Protein AF-0000000080186267 (afdb_homodimer)

Nearest PDB structures (foldseek):
  5twj-assembly1_C  TM=9.632E-01  e=9.065E-19  Escherichia coli
  1ns5-assembly1_A  TM=9.718E-01  e=4.242E-18  Escherichia coli
  1to0-assembly2_D  TM=9.299E-01  e=2.497E-14  Bacillus subtilis
  1vh0-assembly7_F  TM=9.350E-01  e=1.329E-13  Staphylococcus aureus
  1o6d-assembly1_A  TM=9.430E-01  e=1.611E-13  Thermotoga maritima

Secondary structure (DSSP, 8-state):
-EEEEEEE--S--HHHHHHHHHHHHHS-GGGEEEEEEEPPPPTTSS--HHHHHHHHHHHHHHHSPTT-EEEEEEEEEEE--HHHHHHHHHHHHHH-S-EEEEE-BTTB--HHHHHHSSEEEES-SS---HHHHHHHHHHHHHHHHHHHHT-TTS--/-EEEEEEE-SS--HHHHHHHHHHHHHS-GGGEEEEEEEPPPPTTSS--HHHHHHHHHHHHHHHSPTT-EEEEEEEEEEE--HHHHHHHHHHHHHH-S-EEEEE-BTTB--HHHHHHSSEEEES-SS---HHHHHHHHHHHHHHHHHHHHT-TTS--

Foldseek 3Di:
DEEEEEAEDDDDPPVLVVLLVVLQVVDDPVYHYDYHYFYFDDDDPPDDLLRRQVVSQVRSVVVDDPPAAEEEEDLPFAEDDLQRVLVVVVVDVVVDHYYYYYFYAPSTHHPVSCVPHPGYYYPHNDDDHRSVVSSSVSVSVSVSVCVNVVHCPDPD/DEEEEEAEDDDDPPVLVVLLVVLQVVDDPVYHYDYHYFYFDDDDPPDDLQRRQVVSQVRSVVVDDDPAAEEEEDLPFAEDDLQRVLVVVVVDVVVDHYYYYYFYAPSTHHPVSCVVHPGYYYPHNDDDHRSVVSSSVSVSVSVSVCVNVVHCPDPD

Organism: NCBI:txid1233

Sequence (312 aa):
MKFLVCAVGHKMPGWVAAGFDEYARRMPREAHIELLEIRPERRGEGKNIAQLRAAEAIRIKGVLPPRCRTVAMDEHGKQWTTGKLADSIAEWMKKGGDTAFIIGGADGLDAHIRNSADEVVALSALTLPHGLVRVLLAEQLYRALTLIKGHPYHRVMKFLVCAVGHKMPGWVAAGFDEYARRMPREAHIELLEIRPERRGEGKNIAQLRAAEAIRIKGVLPPRCRTVAMDEHGKQWTTGKLADSIAEWMKKGGDTAFIIGGADGLDAHIRNSADEVVALSALTLPHGLVRVLLAEQLYRALTLIKGHPYHRV

Structure (mmCIF, N/CA/C/O backbone):
data_AF-0000000080186267-model_v1
#
loop_
_entity.id
_entity.type
_entity.pdbx_description
1 polymer 'Ribosomal RNA large subunit methyltransferase H'
#
loop_
_atom_site.group_PDB
_atom_site.id
_atom_site.type_symbol
_atom_site.label_atom_id
_atom_site.label_alt_id
_atom_site.label_comp_id
_atom_site.label_asym_id
_atom_site.label_entity_id
_atom_site.label_seq_id
_atom_site.pdbx_PDB_ins_code
_atom_site.Cartn_x
_atom_site.Cartn_y
_atom_site.Cartn_z
_atom_site.occupancy
_atom_site.B_iso_or_equiv
_atom_site.auth_seq_id
_atom_site.auth_comp_id
_atom_site.auth_asym_id
_atom_site.auth_atom_id
_atom_site.pdbx_PDB_model_num
ATOM 1 N N . MET A 1 1 ? 11.266 -20 -12.234 1 89.75 1 MET A N 1
ATOM 2 C CA . MET A 1 1 ? 10.07 -19.844 -11.414 1 89.75 1 MET A CA 1
ATOM 3 C C . MET A 1 1 ? 9.289 -18.594 -11.836 1 89.75 1 MET A C 1
ATOM 5 O O . MET A 1 1 ? 9.883 -17.609 -12.266 1 89.75 1 MET A O 1
ATOM 9 N N . LYS A 1 2 ? 7.871 -18.625 -11.844 1 94.69 2 LYS A N 1
ATOM 10 C CA . LYS A 1 2 ? 7.051 -17.469 -12.18 1 94.69 2 LYS A CA 1
ATOM 11 C C . LYS A 1 2 ? 6.148 -17.078 -11.008 1 94.69 2 LYS A C 1
ATOM 13 O O . LYS A 1 2 ? 5.75 -17.922 -10.211 1 94.69 2 LYS A O 1
ATOM 18 N N . PHE A 1 3 ? 5.973 -15.781 -10.977 1 98.06 3 PHE A N 1
ATOM 19 C CA . PHE A 1 3 ? 4.934 -15.25 -10.102 1 98.06 3 PHE A CA 1
ATOM 20 C C . PHE A 1 3 ? 3.666 -14.945 -10.891 1 98.06 3 PHE A C 1
ATOM 22 O O . PHE A 1 3 ? 3.68 -14.125 -11.805 1 98.06 3 PHE A O 1
ATOM 29 N N . LEU A 1 4 ? 2.652 -15.641 -10.594 1 98.38 4 LEU A N 1
ATOM 30 C CA . LEU A 1 4 ? 1.352 -15.344 -11.18 1 98.38 4 LEU A CA 1
ATOM 31 C C . LEU A 1 4 ? 0.538 -14.43 -10.266 1 98.38 4 LEU A C 1
ATOM 33 O O . LEU A 1 4 ? 0.349 -14.734 -9.086 1 98.38 4 LEU A O 1
ATOM 37 N N . VAL A 1 5 ? 0.18 -13.305 -10.781 1 98.69 5 VAL A N 1
ATOM 38 C CA . VAL A 1 5 ? -0.756 -12.438 -10.07 1 98.69 5 VAL A CA 1
ATOM 39 C C . VAL A 1 5 ? -2.162 -12.617 -10.641 1 98.69 5 VAL A C 1
ATOM 41 O O . VAL A 1 5 ? -2.488 -12.062 -11.695 1 98.69 5 VAL A O 1
ATOM 44 N N . CYS A 1 6 ? -2.934 -13.453 -9.977 1 98.56 6 CYS A N 1
ATOM 45 C CA . CYS A 1 6 ? -4.316 -13.727 -10.359 1 98.56 6 CYS A CA 1
ATOM 46 C C . CYS A 1 6 ? -5.27 -12.75 -9.688 1 98.56 6 CYS A C 1
ATOM 48 O O . CYS A 1 6 ? -5.578 -12.891 -8.5 1 98.56 6 CYS A O 1
ATOM 50 N N . ALA A 1 7 ? -5.754 -11.781 -10.422 1 98.69 7 ALA A N 1
ATOM 51 C CA . ALA A 1 7 ? -6.465 -10.656 -9.828 1 98.69 7 ALA A CA 1
ATOM 52 C C . ALA A 1 7 ? -7.836 -10.469 -10.469 1 98.69 7 ALA A C 1
ATOM 54 O O . ALA A 1 7 ? -7.941 -10.336 -11.695 1 98.69 7 ALA A O 1
ATOM 55 N N . VAL A 1 8 ? -8.852 -10.453 -9.664 1 98.12 8 VAL A N 1
ATOM 56 C CA . VAL A 1 8 ? -10.203 -10.172 -10.148 1 98.12 8 VAL A CA 1
ATOM 57 C C . VAL A 1 8 ? -10.32 -8.703 -10.539 1 98.12 8 VAL A C 1
ATOM 59 O O . VAL A 1 8 ? -10.031 -7.812 -9.734 1 98.12 8 VAL A O 1
ATOM 62 N N . GLY A 1 9 ? -10.734 -8.492 -11.75 1 96.06 9 GLY A N 1
ATOM 63 C CA . GLY A 1 9 ? -10.883 -7.145 -12.273 1 96.06 9 GLY A CA 1
ATOM 64 C C . GLY A 1 9 ? -10.102 -6.906 -13.555 1 96.06 9 GLY A C 1
ATOM 65 O O . GLY A 1 9 ? -8.984 -7.414 -13.703 1 96.06 9 GLY A O 1
ATOM 66 N N . HIS A 1 10 ? -10.703 -6.129 -14.43 1 93.75 10 HIS A N 1
ATOM 67 C CA . HIS A 1 10 ? -10.016 -5.703 -15.641 1 93.75 10 HIS A CA 1
ATOM 68 C C . HIS A 1 10 ? -10.133 -4.195 -15.844 1 93.75 10 HIS A C 1
ATOM 70 O O . HIS A 1 10 ? -10.773 -3.508 -15.047 1 93.75 10 HIS A O 1
ATOM 76 N N . LYS A 1 11 ? -9.43 -3.629 -16.781 1 91.81 11 LYS A N 1
ATOM 77 C CA . LYS A 1 11 ? -9.484 -2.209 -17.109 1 91.81 11 LYS A CA 1
ATOM 78 C C . LYS A 1 11 ? -9.219 -1.342 -15.883 1 91.81 11 LYS A C 1
ATOM 80 O O . LYS A 1 11 ? -9.992 -0.431 -15.586 1 91.81 11 LYS A O 1
ATOM 85 N N . MET A 1 12 ? -8.203 -1.576 -15.219 1 95.31 12 MET A N 1
ATOM 86 C CA . MET A 1 12 ? -7.793 -0.779 -14.07 1 95.31 12 MET A CA 1
ATOM 87 C C . MET A 1 12 ? -7.488 0.658 -14.477 1 95.31 12 MET A C 1
ATOM 89 O O . MET A 1 12 ? -7.16 0.92 -15.641 1 95.31 12 MET A O 1
ATOM 93 N N . PRO A 1 13 ? -7.664 1.595 -13.531 1 96.75 13 PRO A N 1
ATOM 94 C CA . PRO A 1 13 ? -7.195 2.947 -13.836 1 96.75 13 PRO A CA 1
ATOM 95 C C . PRO A 1 13 ? -5.77 2.969 -14.383 1 96.75 13 PRO A C 1
ATOM 97 O O . PRO A 1 13 ? -4.934 2.16 -13.969 1 96.75 13 PRO A O 1
ATOM 100 N N . GLY A 1 14 ? -5.52 3.924 -15.305 1 98.06 14 GLY A N 1
ATOM 101 C CA . GLY A 1 14 ? -4.23 3.992 -15.969 1 98.06 14 GLY A CA 1
ATOM 102 C C . GLY A 1 14 ? -3.057 3.992 -15.008 1 98.06 14 GLY A C 1
ATOM 103 O O . GLY A 1 14 ? -2.047 3.326 -15.25 1 98.06 14 GLY A O 1
ATOM 104 N N . TRP A 1 15 ? -3.188 4.742 -13.977 1 98.44 15 TRP A N 1
ATOM 105 C CA . TRP A 1 15 ? -2.076 4.867 -13.039 1 98.44 15 TRP A CA 1
ATOM 106 C C . TRP A 1 15 ? -1.797 3.539 -12.344 1 98.44 15 TRP A C 1
ATOM 108 O O . TRP A 1 15 ? -0.648 3.23 -12.023 1 98.44 15 TRP A O 1
ATOM 118 N N . VAL A 1 16 ? -2.846 2.697 -12.094 1 98.56 16 VAL A N 1
ATOM 119 C CA . VAL A 1 16 ? -2.678 1.382 -11.484 1 98.56 16 VAL A CA 1
ATOM 120 C C . VAL A 1 16 ? -1.892 0.472 -12.422 1 98.56 16 VAL A C 1
ATOM 122 O O . VAL A 1 16 ? -0.916 -0.161 -12.016 1 98.56 16 VAL A O 1
ATOM 125 N N . ALA A 1 17 ? -2.369 0.455 -13.688 1 98.38 17 ALA A N 1
ATOM 126 C CA . ALA A 1 17 ? -1.687 -0.351 -14.703 1 98.38 17 ALA A CA 1
ATOM 127 C C . ALA A 1 17 ? -0.228 0.073 -14.844 1 98.38 17 ALA A C 1
ATOM 129 O O . ALA A 1 17 ? 0.668 -0.772 -14.898 1 98.38 17 ALA A O 1
ATOM 130 N N . ALA A 1 18 ? -0.018 1.357 -14.883 1 98.56 18 ALA A N 1
ATOM 131 C CA . ALA A 1 18 ? 1.333 1.893 -15.031 1 98.56 18 ALA A CA 1
ATOM 132 C C . ALA A 1 18 ? 2.203 1.523 -13.836 1 98.56 18 ALA A C 1
ATOM 134 O O . ALA A 1 18 ? 3.367 1.15 -13.992 1 98.56 18 ALA A O 1
ATOM 135 N N . GLY A 1 19 ? 1.671 1.653 -12.625 1 98.56 19 GLY A N 1
ATOM 136 C CA . GLY A 1 19 ? 2.4 1.284 -11.422 1 98.56 19 GLY A CA 1
ATOM 137 C C . GLY A 1 19 ? 2.764 -0.188 -11.367 1 98.56 19 GLY A C 1
ATOM 138 O O . GLY A 1 19 ? 3.9 -0.542 -11.047 1 98.56 19 GLY A O 1
ATOM 139 N N . PHE A 1 20 ? 1.812 -1.024 -11.703 1 98.75 20 PHE A N 1
ATOM 140 C CA . PHE A 1 20 ? 2.061 -2.461 -11.75 1 98.75 20 PHE A CA 1
ATOM 141 C C . PHE A 1 20 ? 3.152 -2.783 -12.766 1 98.75 20 PHE A C 1
ATOM 143 O O . PHE A 1 20 ? 4.109 -3.494 -12.445 1 98.75 20 PHE A O 1
ATOM 150 N N . ASP A 1 21 ? 2.998 -2.238 -13.969 1 98.25 21 ASP A N 1
ATOM 151 C CA . ASP A 1 21 ? 3.898 -2.52 -15.078 1 98.25 21 ASP A CA 1
ATOM 152 C C . ASP A 1 21 ? 5.32 -2.064 -14.766 1 98.25 21 ASP A C 1
ATOM 154 O O . ASP A 1 21 ? 6.289 -2.691 -15.203 1 98.25 21 ASP A O 1
ATOM 158 N N . GLU A 1 22 ? 5.43 -0.968 -14.047 1 97.75 22 GLU A N 1
ATOM 159 C CA . GLU A 1 22 ? 6.746 -0.462 -13.656 1 97.75 22 GLU A CA 1
ATOM 160 C C . GLU A 1 22 ? 7.559 -1.536 -12.945 1 97.75 22 GLU A C 1
ATOM 162 O O . GLU A 1 22 ? 8.719 -1.775 -13.289 1 97.75 22 GLU A O 1
ATOM 167 N N . TYR A 1 23 ? 6.957 -2.213 -12.031 1 98.25 23 TYR A N 1
ATOM 168 C CA . TYR A 1 23 ? 7.695 -3.176 -11.219 1 98.25 23 TYR A CA 1
ATOM 169 C C . TYR A 1 23 ? 7.762 -4.531 -11.914 1 98.25 23 TYR A C 1
ATOM 171 O O . TYR A 1 23 ? 8.758 -5.25 -11.797 1 98.25 23 TYR A O 1
ATOM 179 N N . ALA A 1 24 ? 6.699 -4.879 -12.641 1 98.19 24 ALA A N 1
ATOM 180 C CA . ALA A 1 24 ? 6.727 -6.117 -13.414 1 98.19 24 ALA A CA 1
ATOM 181 C C . ALA A 1 24 ? 7.871 -6.105 -14.422 1 98.19 24 ALA A C 1
ATOM 183 O O . ALA A 1 24 ? 8.555 -7.117 -14.602 1 98.19 24 ALA A O 1
ATOM 184 N N . ARG A 1 25 ? 8.094 -4.961 -15.023 1 97.5 25 ARG A N 1
ATOM 185 C CA . ARG A 1 25 ? 9.133 -4.84 -16.047 1 97.5 25 ARG A CA 1
ATOM 186 C C . ARG A 1 25 ? 10.523 -4.895 -15.414 1 97.5 25 ARG A C 1
ATOM 188 O O . ARG A 1 25 ? 11.492 -5.27 -16.078 1 97.5 25 ARG A O 1
ATOM 195 N N . ARG A 1 26 ? 10.672 -4.539 -14.164 1 96.94 26 ARG A N 1
ATOM 196 C CA . ARG A 1 26 ? 11.961 -4.496 -13.484 1 96.94 26 ARG A CA 1
ATOM 197 C C . ARG A 1 26 ? 12.383 -5.883 -13.023 1 96.94 26 ARG A C 1
ATOM 199 O O . ARG A 1 26 ? 13.547 -6.102 -12.664 1 96.94 26 ARG A O 1
ATOM 206 N N . MET A 1 27 ? 11.414 -6.805 -13 1 97.56 27 MET A N 1
ATOM 207 C CA . MET A 1 27 ? 11.688 -8.156 -12.516 1 97.56 27 MET A CA 1
ATOM 208 C C . MET A 1 27 ? 12.711 -8.852 -13.414 1 97.56 27 MET A C 1
ATOM 210 O O . MET A 1 27 ? 12.672 -8.711 -14.633 1 97.56 27 MET A O 1
ATOM 214 N N . PRO A 1 28 ? 13.586 -9.586 -12.789 1 94.19 28 PRO A N 1
ATOM 215 C CA . PRO A 1 28 ? 14.484 -10.375 -13.633 1 94.19 28 PRO A CA 1
ATOM 216 C C . PRO A 1 28 ? 13.758 -11.508 -14.367 1 94.19 28 PRO A C 1
ATOM 218 O O . PRO A 1 28 ? 12.672 -11.914 -13.953 1 94.19 28 PRO A O 1
ATOM 221 N N . ARG A 1 29 ? 14.367 -12.016 -15.367 1 90.75 29 ARG A N 1
ATOM 222 C CA . ARG A 1 29 ? 13.766 -13.039 -16.219 1 90.75 29 ARG A CA 1
ATOM 223 C C . ARG A 1 29 ? 13.453 -14.297 -15.43 1 90.75 29 ARG A C 1
ATOM 225 O O . ARG A 1 29 ? 12.461 -14.984 -15.703 1 90.75 29 ARG A O 1
ATOM 232 N N . GLU A 1 30 ? 14.305 -14.602 -14.453 1 90.44 30 GLU A N 1
ATOM 233 C CA . GLU A 1 30 ? 14.172 -15.859 -13.719 1 90.44 30 GLU A CA 1
ATOM 234 C C . GLU A 1 30 ? 13.039 -15.797 -12.703 1 90.44 30 GLU A C 1
ATOM 236 O O . GLU A 1 30 ? 12.656 -16.812 -12.117 1 90.44 30 GLU A O 1
ATOM 241 N N . ALA A 1 31 ? 12.508 -14.617 -12.492 1 93.94 31 ALA A N 1
ATOM 242 C CA . ALA A 1 31 ? 11.383 -14.445 -11.57 1 93.94 31 ALA A CA 1
ATOM 243 C C . ALA A 1 31 ? 10.359 -13.469 -12.141 1 93.94 31 ALA A C 1
ATOM 245 O O . ALA A 1 31 ? 9.977 -12.5 -11.484 1 93.94 31 ALA A O 1
ATOM 246 N N . HIS A 1 32 ? 9.836 -13.773 -13.242 1 96.12 32 HIS A N 1
ATOM 247 C CA . HIS A 1 32 ? 8.938 -12.875 -13.953 1 96.12 32 HIS A CA 1
ATOM 248 C C . HIS A 1 32 ? 7.551 -12.859 -13.32 1 96.12 32 HIS A C 1
ATOM 250 O O . HIS A 1 32 ? 7.117 -13.859 -12.75 1 96.12 32 HIS A O 1
ATOM 256 N N . ILE A 1 33 ? 6.867 -11.68 -13.43 1 98.38 33 ILE A N 1
ATOM 257 C CA . ILE A 1 33 ? 5.484 -11.539 -12.977 1 98.38 33 ILE A CA 1
ATOM 258 C C . ILE A 1 33 ? 4.539 -11.633 -14.172 1 98.38 33 ILE A C 1
ATOM 260 O O . ILE A 1 33 ? 4.711 -10.914 -15.164 1 98.38 33 ILE A O 1
ATOM 264 N N . GLU A 1 34 ? 3.641 -12.484 -14.109 1 97.5 34 GLU A N 1
ATOM 265 C CA . GLU A 1 34 ? 2.566 -12.578 -15.094 1 97.5 34 GLU A CA 1
ATOM 266 C C . GLU A 1 34 ? 1.219 -12.219 -14.477 1 97.5 34 GLU A C 1
ATOM 268 O O . GLU A 1 34 ? 0.818 -12.797 -13.469 1 97.5 34 GLU A O 1
ATOM 273 N N . LEU A 1 35 ? 0.554 -11.273 -15.109 1 98.25 35 LEU A N 1
ATOM 274 C CA . LEU A 1 35 ? -0.763 -10.867 -14.633 1 98.25 35 LEU A CA 1
ATOM 275 C C . LEU A 1 35 ? -1.862 -11.68 -15.305 1 98.25 35 LEU A C 1
ATOM 277 O O . LEU A 1 35 ? -1.942 -11.727 -16.531 1 98.25 35 LEU A O 1
ATOM 281 N N . LEU A 1 36 ? -2.639 -12.336 -14.508 1 97.94 36 LEU A N 1
ATOM 282 C CA . LEU A 1 36 ? -3.836 -13.039 -14.961 1 97.94 36 LEU A CA 1
ATOM 283 C C . LEU A 1 36 ? -5.098 -12.344 -14.453 1 97.94 36 LEU A C 1
ATOM 285 O O . LEU A 1 36 ? -5.512 -12.555 -13.312 1 97.94 36 LEU A O 1
ATOM 289 N N . GLU A 1 37 ? -5.703 -11.586 -15.305 1 98 37 GLU A N 1
ATOM 290 C CA . GLU A 1 37 ? -6.902 -10.852 -14.914 1 98 37 GLU A CA 1
ATOM 291 C C . GLU A 1 37 ? -8.141 -11.742 -14.984 1 98 37 GLU A C 1
ATOM 293 O O . GLU A 1 37 ? -8.328 -12.477 -15.953 1 98 37 GLU A O 1
ATOM 298 N N . ILE A 1 38 ? -8.922 -11.688 -13.984 1 98 38 ILE A N 1
ATOM 299 C CA . ILE A 1 38 ? -10.164 -12.453 -13.875 1 98 38 ILE A CA 1
ATOM 300 C C . ILE A 1 38 ? -11.359 -11.523 -14.07 1 98 38 ILE A C 1
ATOM 302 O O . ILE A 1 38 ? -11.453 -10.477 -13.414 1 98 38 ILE A O 1
ATOM 306 N N . ARG A 1 39 ? -12.242 -11.898 -14.953 1 96.19 39 ARG A N 1
ATOM 307 C CA . ARG A 1 39 ? -13.461 -11.117 -15.148 1 96.19 39 ARG A CA 1
ATOM 308 C C . ARG A 1 39 ? -14.297 -11.078 -13.875 1 96.19 39 ARG A C 1
ATOM 310 O O . ARG A 1 39 ? -14.664 -12.125 -13.336 1 96.19 39 ARG A O 1
ATOM 317 N N . PRO A 1 40 ? -14.547 -9.883 -13.453 1 95.38 40 PRO A N 1
ATOM 318 C CA . PRO A 1 40 ? -15.414 -9.82 -12.273 1 95.38 40 PRO A CA 1
ATOM 319 C C . PRO A 1 40 ? -16.844 -10.266 -12.578 1 95.38 40 PRO A C 1
ATOM 321 O O . PRO A 1 40 ? -17.312 -10.141 -13.711 1 95.38 40 PRO A O 1
ATOM 324 N N . GLU A 1 41 ? -17.422 -10.742 -11.539 1 92.69 41 GLU A N 1
ATOM 325 C CA . GLU A 1 41 ? -18.844 -11.062 -11.68 1 92.69 41 GLU A CA 1
ATOM 326 C C . GLU A 1 41 ? -19.703 -9.805 -11.633 1 92.69 41 GLU A C 1
ATOM 328 O O . GLU A 1 41 ? -19.469 -8.914 -10.812 1 92.69 41 GLU A O 1
ATOM 333 N N . ARG A 1 42 ? -20.812 -9.625 -12.539 1 87.81 42 ARG A N 1
ATOM 334 C CA . ARG A 1 42 ? -21.672 -8.445 -12.617 1 87.81 42 ARG A CA 1
ATOM 335 C C . ARG A 1 42 ? -22.578 -8.344 -11.391 1 87.81 42 ARG A C 1
ATOM 337 O O . ARG A 1 42 ? -23.203 -9.328 -11 1 87.81 42 ARG A O 1
ATOM 344 N N . ARG A 1 43 ? -22.438 -7.023 -10.961 1 80.44 43 ARG A N 1
ATOM 345 C CA . ARG A 1 43 ? -23.344 -6.742 -9.859 1 80.44 43 ARG A CA 1
ATOM 346 C C . ARG A 1 43 ? -24.781 -6.578 -10.352 1 80.44 43 ARG A C 1
ATOM 348 O O . ARG A 1 43 ? -25 -6.051 -11.445 1 80.44 43 ARG A O 1
ATOM 355 N N . GLY A 1 44 ? -25.875 -7.012 -9.75 1 74.44 44 GLY A N 1
ATOM 356 C CA . GLY A 1 44 ? -27.25 -6.699 -10.094 1 74.44 44 GLY A CA 1
ATOM 357 C C . GLY A 1 44 ? -28.062 -7.922 -10.469 1 74.44 44 GLY A C 1
ATOM 358 O O . GLY A 1 44 ? -29.297 -7.906 -10.383 1 74.44 44 GLY A O 1
ATOM 359 N N . GLU A 1 45 ? -27.516 -8.852 -10.805 1 63.59 45 GLU A N 1
ATOM 360 C CA . GLU A 1 45 ? -28.328 -9.969 -11.266 1 63.59 45 GLU A CA 1
ATOM 361 C C . GLU A 1 45 ? -28.969 -10.711 -10.094 1 63.59 45 GLU A C 1
ATOM 363 O O . GLU A 1 45 ? -29.172 -11.93 -10.156 1 63.59 45 GLU A O 1
ATOM 368 N N . GLY A 1 46 ? -29.312 -9.859 -9.031 1 76.94 46 G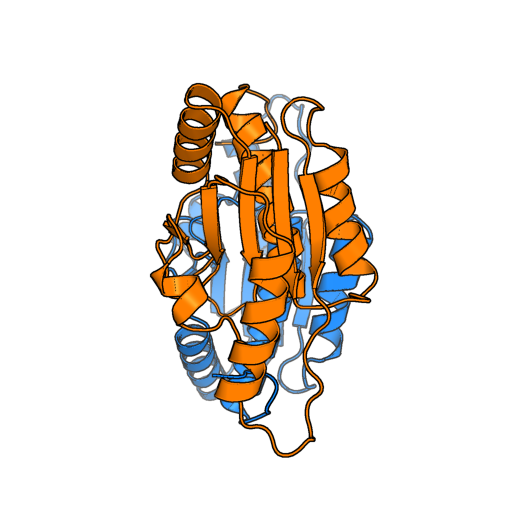LY A N 1
ATOM 369 C CA . GLY A 1 46 ? -29.953 -10.516 -7.91 1 76.94 46 GLY A CA 1
ATOM 370 C C . GLY A 1 46 ? -29 -11.344 -7.074 1 76.94 46 GLY A C 1
ATOM 371 O O . GLY A 1 46 ? -29.406 -12.008 -6.121 1 76.94 46 GLY A O 1
ATOM 372 N N . LYS A 1 47 ? -27.859 -11.414 -7.328 1 85.88 47 LYS A N 1
ATOM 373 C CA . LYS A 1 47 ? -26.891 -12.219 -6.586 1 85.88 47 LYS A CA 1
ATOM 374 C C . LYS A 1 47 ? -26.391 -11.477 -5.344 1 85.88 47 LYS A C 1
ATOM 376 O O . LYS A 1 47 ? -26.203 -10.258 -5.375 1 85.88 47 LYS A O 1
ATOM 381 N N . ASN A 1 48 ? -26.297 -12.195 -4.336 1 91.88 48 ASN A N 1
ATOM 382 C CA . ASN A 1 48 ? -25.672 -11.633 -3.141 1 91.88 48 ASN A CA 1
ATOM 383 C C . ASN A 1 48 ? -24.156 -11.734 -3.193 1 91.88 48 ASN A C 1
ATOM 385 O O . ASN A 1 48 ? -23.594 -12.32 -4.121 1 91.88 48 ASN A O 1
ATOM 389 N N . ILE A 1 49 ? -23.438 -11.172 -2.262 1 92.25 49 ILE A N 1
ATOM 390 C CA . ILE A 1 49 ? -21.984 -11.047 -2.236 1 92.25 49 ILE A CA 1
ATOM 391 C C . ILE A 1 49 ? -21.359 -12.43 -2.24 1 92.25 49 ILE A C 1
ATOM 393 O O . ILE A 1 49 ? -20.344 -12.656 -2.902 1 92.25 49 ILE A O 1
ATOM 397 N N . ALA A 1 50 ? -21.969 -13.336 -1.534 1 94.25 50 ALA A N 1
ATOM 398 C CA . ALA A 1 50 ? -21.453 -14.695 -1.464 1 94.25 50 ALA A CA 1
ATOM 399 C C . ALA A 1 50 ? -21.484 -15.367 -2.834 1 94.25 50 ALA A C 1
ATOM 401 O O . ALA A 1 50 ? -20.547 -16.062 -3.211 1 94.25 50 ALA A O 1
ATOM 402 N N . GLN A 1 51 ? -22.547 -15.164 -3.531 1 94.31 51 GLN A N 1
ATOM 403 C CA . GLN A 1 51 ? -22.703 -15.734 -4.863 1 94.31 51 GLN A CA 1
ATOM 404 C C . GLN A 1 51 ? -21.703 -15.117 -5.844 1 94.31 51 GLN A C 1
ATOM 406 O O . GLN A 1 51 ? -21.156 -15.812 -6.695 1 94.31 51 GLN A O 1
ATOM 411 N N . LEU A 1 52 ? -21.516 -13.836 -5.699 1 94.25 52 LEU A N 1
ATOM 412 C CA . LEU A 1 52 ? -20.562 -13.133 -6.539 1 94.25 52 LEU A CA 1
ATOM 413 C C . LEU A 1 52 ? -19.141 -13.68 -6.332 1 94.25 52 LEU A C 1
ATOM 415 O O . LEU A 1 52 ? -18.469 -14.023 -7.301 1 94.25 52 LEU A O 1
ATOM 419 N N . ARG A 1 53 ? -18.781 -13.828 -5.078 1 95.94 53 ARG A N 1
ATOM 420 C CA . ARG A 1 53 ? -17.453 -14.344 -4.734 1 95.94 53 ARG A CA 1
ATOM 421 C C . ARG A 1 53 ? -17.281 -15.781 -5.219 1 95.94 53 ARG A C 1
ATOM 423 O O . ARG A 1 53 ? -16.203 -16.156 -5.68 1 95.94 53 ARG A O 1
ATOM 430 N N . ALA A 1 54 ? -18.359 -16.547 -5.109 1 96.62 54 ALA A N 1
ATOM 431 C CA . ALA A 1 54 ? -18.297 -17.953 -5.527 1 96.62 54 ALA A CA 1
ATOM 432 C C . ALA A 1 54 ? -18.078 -18.062 -7.031 1 96.62 54 ALA A C 1
ATOM 434 O O . ALA A 1 54 ? -17.297 -18.906 -7.484 1 96.62 54 ALA A O 1
ATOM 435 N N . ALA A 1 55 ? -18.781 -17.266 -7.773 1 96.56 55 ALA A N 1
ATOM 436 C CA . ALA A 1 55 ? -18.609 -17.266 -9.227 1 96.56 55 ALA A CA 1
ATOM 437 C C . ALA A 1 55 ? -17.188 -16.875 -9.609 1 96.56 55 ALA A C 1
ATOM 439 O O . ALA A 1 55 ? -16.594 -17.484 -10.5 1 96.56 55 ALA A O 1
ATOM 440 N N . GLU A 1 56 ? -16.656 -15.859 -8.961 1 97.56 56 GLU A N 1
ATOM 441 C CA . GLU A 1 56 ? -15.289 -15.414 -9.211 1 97.56 56 GLU A CA 1
ATOM 442 C C . GLU A 1 56 ? -14.273 -16.484 -8.812 1 97.56 56 GLU A C 1
ATOM 444 O O . GLU A 1 56 ? -13.258 -16.672 -9.484 1 97.56 56 GLU A O 1
ATOM 449 N N . ALA A 1 57 ? -14.609 -17.219 -7.742 1 97.94 57 ALA A N 1
ATOM 450 C CA . ALA A 1 57 ? -13.742 -18.281 -7.266 1 97.94 57 ALA A CA 1
ATOM 451 C C . ALA A 1 57 ? -13.578 -19.375 -8.328 1 97.94 57 ALA A C 1
ATOM 453 O O . ALA A 1 57 ? -12.477 -19.891 -8.523 1 97.94 57 ALA A O 1
ATOM 454 N N . ILE A 1 58 ? -14.648 -19.688 -8.977 1 97.62 58 ILE A N 1
ATOM 455 C CA . ILE A 1 58 ? -14.625 -20.688 -10.031 1 97.62 58 ILE A CA 1
ATOM 456 C C . ILE A 1 58 ? -13.672 -20.25 -11.148 1 97.62 58 ILE A C 1
ATOM 458 O O . ILE A 1 58 ? -12.844 -21.031 -11.609 1 97.62 58 ILE A O 1
ATOM 462 N N . ARG A 1 59 ? -13.758 -19.031 -11.531 1 97.81 59 ARG A N 1
ATOM 463 C CA . ARG A 1 59 ? -12.898 -18.484 -12.586 1 97.81 59 ARG A CA 1
ATOM 464 C C . ARG A 1 59 ? -11.438 -18.469 -12.141 1 97.81 59 ARG A C 1
ATOM 466 O O . ARG A 1 59 ? -10.539 -18.75 -12.938 1 97.81 59 ARG A O 1
ATOM 473 N N . ILE A 1 60 ? -11.195 -18.078 -10.875 1 98.19 60 ILE A N 1
ATOM 474 C CA . ILE A 1 60 ? -9.852 -18.047 -10.328 1 98.19 60 ILE A CA 1
ATOM 475 C C . ILE A 1 60 ? -9.227 -19.438 -10.406 1 98.19 60 ILE A C 1
ATOM 477 O O . ILE A 1 60 ? -8.125 -19.609 -10.922 1 98.19 60 ILE A O 1
ATOM 481 N N . LYS A 1 61 ? -9.969 -20.422 -9.914 1 97.06 61 LYS A N 1
ATOM 482 C CA . LYS A 1 61 ? -9.469 -21.797 -9.906 1 97.06 61 LYS A CA 1
ATOM 483 C C . LYS A 1 61 ? -9.188 -22.281 -11.328 1 97.06 61 LYS A C 1
ATOM 485 O O . LYS A 1 61 ? -8.234 -23.031 -11.547 1 97.06 61 LYS A O 1
ATOM 490 N N . GLY A 1 62 ? -10 -21.812 -12.227 1 96.81 62 GLY A N 1
ATOM 491 C CA . GLY A 1 62 ? -9.898 -22.266 -13.609 1 96.81 62 GLY A CA 1
ATOM 492 C C . GLY A 1 62 ? -8.625 -21.797 -14.297 1 96.81 62 GLY A C 1
ATOM 493 O O . GLY A 1 62 ? -8.18 -22.391 -15.273 1 96.81 62 GLY A O 1
ATOM 494 N N . VAL A 1 63 ? -7.984 -20.734 -13.852 1 96.81 63 VAL A N 1
ATOM 495 C CA . VAL A 1 63 ? -6.828 -20.172 -14.547 1 96.81 63 VAL A CA 1
ATOM 496 C C . VAL A 1 63 ? -5.547 -20.578 -13.828 1 96.81 63 VAL A C 1
ATOM 498 O O . VAL A 1 63 ? -4.445 -20.391 -14.352 1 96.81 63 VAL A O 1
ATOM 501 N N . LEU A 1 64 ? -5.629 -21.078 -12.609 1 96.19 64 LEU A N 1
ATOM 502 C CA . LEU A 1 64 ? -4.449 -21.469 -11.844 1 96.19 64 LEU A CA 1
ATOM 503 C C . LEU A 1 64 ? -3.838 -22.75 -12.383 1 96.19 64 LEU A C 1
ATOM 505 O O . LEU A 1 64 ? -4.551 -23.719 -12.641 1 96.19 64 LEU A O 1
ATOM 509 N N . PRO A 1 65 ? -2.525 -22.781 -12.672 1 94 65 PRO A N 1
ATOM 510 C CA . PRO A 1 65 ? -1.877 -24.031 -13.062 1 94 65 PRO A CA 1
ATOM 511 C C . PRO A 1 65 ? -1.987 -25.109 -11.984 1 94 65 PRO A C 1
ATOM 513 O O . PRO A 1 65 ? -2.104 -24.797 -10.797 1 94 65 PRO A O 1
ATOM 516 N N . PRO A 1 66 ? -1.817 -26.406 -12.586 1 89.12 66 PRO A N 1
ATOM 517 C CA . PRO A 1 66 ? -1.792 -27.484 -11.602 1 89.12 66 PRO A CA 1
ATOM 518 C C . PRO A 1 66 ? -0.551 -27.453 -10.711 1 89.12 66 PRO A C 1
ATOM 520 O O . PRO A 1 66 ? 0.529 -27.062 -11.172 1 89.12 66 PRO A O 1
ATOM 523 N N . ARG A 1 67 ? -0.552 -27.797 -9.453 1 87.56 67 ARG A N 1
ATOM 524 C CA . ARG A 1 67 ? 0.541 -27.922 -8.5 1 87.56 67 ARG A CA 1
ATOM 525 C C . ARG A 1 67 ? 1.244 -26.578 -8.289 1 87.56 67 ARG A C 1
ATOM 527 O O . ARG A 1 67 ? 2.459 -26.547 -8.078 1 87.56 67 ARG A O 1
ATOM 534 N N . CYS A 1 68 ? 0.589 -25.516 -8.391 1 94.88 68 CYS A N 1
ATOM 535 C CA . CYS A 1 68 ? 1.117 -24.188 -8.133 1 94.88 68 CYS A CA 1
ATOM 536 C C . CYS A 1 68 ? 0.91 -23.797 -6.676 1 94.88 68 CYS A C 1
ATOM 538 O O . CYS A 1 68 ? -0.14 -24.062 -6.094 1 94.88 68 CYS A O 1
ATOM 540 N N . ARG A 1 69 ? 1.968 -23.203 -6.051 1 97.75 69 ARG A N 1
ATOM 541 C CA . ARG A 1 69 ? 1.809 -22.625 -4.723 1 97.75 69 ARG A CA 1
ATOM 542 C C . ARG A 1 69 ? 0.832 -21.453 -4.754 1 97.75 69 ARG A C 1
ATOM 544 O O . ARG A 1 69 ? 0.885 -20.609 -5.656 1 97.75 69 ARG A O 1
ATOM 551 N N . THR A 1 70 ? -0.081 -21.391 -3.789 1 98.44 70 THR A N 1
ATOM 552 C CA . THR A 1 70 ? -1.087 -20.344 -3.791 1 98.44 70 THR A CA 1
ATOM 553 C C . THR A 1 70 ? -0.979 -19.484 -2.531 1 98.44 70 THR A C 1
ATOM 555 O O . THR A 1 70 ? -0.879 -20.016 -1.423 1 98.44 70 THR A O 1
ATOM 558 N N . VAL A 1 71 ? -0.92 -18.188 -2.736 1 98.69 71 VAL A N 1
ATOM 559 C CA . VAL A 1 71 ? -0.933 -17.203 -1.664 1 98.69 71 VAL A CA 1
ATOM 560 C C . VAL A 1 71 ? -2.148 -16.297 -1.815 1 98.69 71 VAL A C 1
ATOM 562 O O . VAL A 1 71 ? -2.195 -15.461 -2.721 1 98.69 71 VAL A O 1
ATOM 565 N N . ALA A 1 72 ? -3.156 -16.438 -0.955 1 98.81 72 ALA A N 1
ATOM 566 C CA . ALA A 1 72 ? -4.344 -15.586 -0.985 1 98.81 72 ALA A CA 1
ATOM 567 C C . ALA A 1 72 ? -4.082 -14.266 -0.272 1 98.81 72 ALA A C 1
ATOM 569 O O . ALA A 1 72 ? -3.578 -14.242 0.853 1 98.81 72 ALA A O 1
ATOM 570 N N . MET A 1 73 ? -4.418 -13.211 -0.949 1 98.31 73 MET A N 1
ATOM 571 C CA . MET A 1 73 ? -4.297 -11.891 -0.335 1 98.31 73 MET A CA 1
ATOM 572 C C . MET A 1 73 ? -5.559 -11.539 0.449 1 98.31 73 MET A C 1
ATOM 574 O O . MET A 1 73 ? -6.652 -11.484 -0.118 1 98.31 73 MET A O 1
ATOM 578 N N . ASP A 1 74 ? -5.379 -11.273 1.671 1 97.31 74 ASP A N 1
ATOM 579 C CA . ASP A 1 74 ? -6.488 -10.961 2.566 1 97.31 74 ASP A CA 1
ATOM 580 C C . ASP A 1 74 ? -6.016 -10.125 3.754 1 97.31 74 ASP A C 1
ATOM 582 O O . ASP A 1 74 ? -5.008 -10.438 4.383 1 97.31 74 ASP A O 1
ATOM 586 N N . GLU A 1 75 ? -6.719 -9.031 4.09 1 94.69 75 GLU A N 1
ATOM 587 C CA . GLU A 1 75 ? -6.285 -8.109 5.137 1 94.69 75 GLU A CA 1
ATOM 588 C C . GLU A 1 75 ? -6.262 -8.797 6.5 1 94.69 75 GLU A C 1
ATOM 590 O O . GLU A 1 75 ? -5.656 -8.289 7.445 1 94.69 75 GLU A O 1
ATOM 595 N N . HIS A 1 76 ? -6.855 -9.992 6.617 1 94.75 76 HIS A N 1
ATOM 596 C CA . HIS A 1 76 ? -6.875 -10.719 7.879 1 94.75 76 HIS A CA 1
ATOM 597 C C . HIS A 1 76 ? -5.801 -11.805 7.906 1 94.75 76 HIS A C 1
ATOM 599 O O . HIS A 1 76 ? -5.688 -12.547 8.883 1 94.75 76 HIS A O 1
ATOM 605 N N . GLY A 1 77 ? -5.047 -11.898 6.855 1 97.25 77 GLY A N 1
ATOM 606 C CA . GLY A 1 77 ? -3.971 -12.867 6.793 1 97.25 77 GLY A CA 1
ATOM 607 C C . GLY A 1 77 ? -2.752 -12.461 7.598 1 97.25 77 GLY A C 1
ATOM 608 O O . GLY A 1 77 ? -2.805 -11.508 8.375 1 97.25 77 GLY A O 1
ATOM 609 N N . LYS A 1 78 ? -1.696 -13.219 7.453 1 97.31 78 LYS A N 1
ATOM 610 C CA . LYS A 1 78 ? -0.422 -12.93 8.102 1 97.31 78 LYS A CA 1
ATOM 611 C C . LYS A 1 78 ? 0.186 -11.633 7.566 1 97.31 78 LYS A C 1
ATOM 613 O O . LYS A 1 78 ? 0.25 -11.43 6.352 1 97.31 78 LYS A O 1
ATOM 618 N N . GLN A 1 79 ? 0.559 -10.797 8.453 1 96.31 79 GLN A N 1
ATOM 619 C CA . GLN A 1 79 ? 1.238 -9.57 8.062 1 96.31 79 GLN A CA 1
ATOM 620 C C . GLN A 1 79 ? 2.734 -9.805 7.875 1 96.31 79 GLN A C 1
ATOM 622 O O . GLN A 1 79 ? 3.471 -9.961 8.852 1 96.31 79 GLN A O 1
ATOM 627 N N . TRP A 1 80 ? 3.209 -9.758 6.688 1 94.38 80 TRP A N 1
ATOM 628 C CA . TRP A 1 80 ? 4.621 -10.016 6.406 1 94.38 80 TRP A CA 1
ATOM 629 C C . TRP A 1 80 ? 5.402 -8.703 6.332 1 94.38 80 TRP A C 1
ATOM 631 O O . TRP A 1 80 ? 4.898 -7.703 5.82 1 94.38 80 TRP A O 1
ATOM 641 N N . THR A 1 81 ? 6.578 -8.789 6.852 1 97.38 81 THR A N 1
ATOM 642 C CA . THR A 1 81 ? 7.574 -7.777 6.504 1 97.38 81 THR A CA 1
ATOM 643 C C . THR A 1 81 ? 8.195 -8.078 5.141 1 97.38 81 THR A C 1
ATOM 645 O O . THR A 1 81 ? 8.062 -9.195 4.629 1 97.38 81 THR A O 1
ATOM 648 N N . THR A 1 82 ? 8.828 -7.125 4.609 1 98 82 THR A N 1
ATOM 649 C CA . THR A 1 82 ? 9.555 -7.375 3.369 1 98 82 THR A CA 1
ATOM 650 C C . THR A 1 82 ? 10.609 -8.461 3.566 1 98 82 THR A C 1
ATOM 652 O O . THR A 1 82 ? 10.82 -9.297 2.686 1 98 82 THR A O 1
ATOM 655 N N . GLY A 1 83 ? 11.258 -8.438 4.727 1 97.5 83 GLY A N 1
ATOM 656 C CA . GLY A 1 83 ? 12.211 -9.492 5.035 1 97.5 83 GLY A 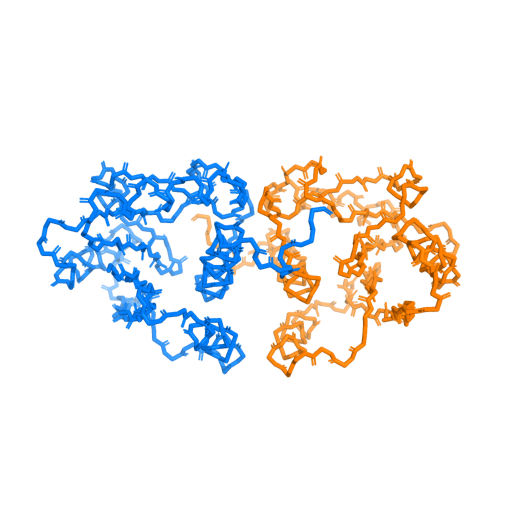CA 1
ATOM 657 C C . GLY A 1 83 ? 11.602 -10.875 5.027 1 97.5 83 GLY A C 1
ATOM 658 O O . GLY A 1 83 ? 12.164 -11.812 4.449 1 97.5 83 GLY A O 1
ATOM 659 N N . LYS A 1 84 ? 10.492 -11.008 5.672 1 97.88 84 LYS A N 1
ATOM 660 C CA . LYS A 1 84 ? 9.805 -12.297 5.699 1 97.88 84 LYS A CA 1
ATOM 661 C C . LYS A 1 84 ? 9.383 -12.727 4.297 1 97.88 84 LYS A C 1
ATOM 663 O O . LYS A 1 84 ? 9.484 -13.906 3.951 1 97.88 84 LYS A O 1
ATOM 668 N N . LEU A 1 85 ? 8.883 -11.812 3.484 1 98.12 85 LEU A N 1
ATOM 669 C CA . LEU A 1 85 ? 8.547 -12.102 2.094 1 98.12 85 LEU A CA 1
ATOM 670 C C . LEU A 1 85 ? 9.773 -12.602 1.335 1 98.12 85 LEU A C 1
ATOM 672 O O . LEU A 1 85 ? 9.695 -13.594 0.604 1 98.12 85 LEU A O 1
ATOM 676 N N . ALA A 1 86 ? 10.859 -11.945 1.544 1 98.12 86 ALA A N 1
ATOM 677 C CA . ALA A 1 86 ? 12.109 -12.344 0.89 1 98.12 86 ALA A CA 1
ATOM 678 C C . ALA A 1 86 ? 12.508 -13.758 1.295 1 98.12 86 ALA A C 1
ATOM 680 O O . ALA A 1 86 ? 12.914 -14.562 0.449 1 98.12 86 ALA A O 1
ATOM 681 N N . ASP A 1 87 ? 12.422 -14.023 2.58 1 98.06 87 ASP A N 1
ATOM 682 C CA . ASP A 1 87 ? 12.734 -15.359 3.076 1 98.06 87 ASP A CA 1
ATOM 683 C C . ASP A 1 87 ? 11.844 -16.406 2.422 1 98.06 87 ASP A C 1
ATOM 685 O O . ASP A 1 87 ? 12.32 -17.469 2.012 1 98.06 87 ASP A O 1
ATOM 689 N N . SER A 1 88 ? 10.57 -16.125 2.35 1 97.56 88 SER A N 1
ATOM 690 C CA . SER A 1 88 ? 9.617 -17.047 1.735 1 97.56 88 SER A CA 1
ATOM 691 C C . SER A 1 88 ? 9.945 -17.281 0.264 1 97.56 88 SER A C 1
ATOM 693 O O . SER A 1 88 ? 9.953 -18.422 -0.202 1 97.56 88 SER A O 1
ATOM 695 N N . ILE A 1 89 ? 10.211 -16.234 -0.425 1 97.19 89 ILE A N 1
ATOM 696 C CA . ILE A 1 89 ? 10.531 -16.328 -1.845 1 97.19 89 ILE A CA 1
ATOM 697 C C . ILE A 1 89 ? 11.797 -17.156 -2.039 1 97.19 89 ILE A C 1
ATOM 699 O O . ILE A 1 89 ? 11.859 -18 -2.938 1 97.19 89 ILE A O 1
ATOM 703 N N . ALA A 1 90 ? 12.781 -16.891 -1.19 1 97 90 ALA A N 1
ATOM 704 C CA . ALA A 1 90 ? 14.008 -17.688 -1.271 1 97 90 ALA A CA 1
ATOM 705 C C . ALA A 1 90 ? 13.719 -19.172 -1.111 1 97 90 ALA A C 1
ATOM 707 O O . ALA A 1 90 ? 14.258 -20 -1.847 1 97 90 ALA A O 1
ATOM 708 N N . GLU A 1 91 ? 12.906 -19.453 -0.194 1 96.81 91 GLU A N 1
ATOM 709 C CA . GLU A 1 91 ? 12.516 -20.844 0.034 1 96.81 91 GLU A CA 1
ATOM 710 C C . GLU A 1 91 ? 11.773 -21.406 -1.172 1 96.81 91 GLU A C 1
ATOM 712 O O . GLU A 1 91 ? 12.008 -22.547 -1.569 1 96.81 91 GLU A O 1
ATOM 717 N N . TRP A 1 92 ? 10.828 -20.594 -1.715 1 95.38 92 TRP A N 1
ATOM 718 C CA . TRP A 1 92 ? 10.07 -21.016 -2.885 1 95.38 92 TRP A CA 1
ATOM 719 C C . TRP A 1 92 ? 10.992 -21.297 -4.062 1 95.38 92 TRP A C 1
ATOM 721 O O . TRP A 1 92 ? 10.797 -22.266 -4.797 1 95.38 92 TRP A O 1
ATOM 731 N N . MET A 1 93 ? 11.914 -20.453 -4.242 1 92.75 93 MET A N 1
ATOM 732 C CA . MET A 1 93 ? 12.867 -20.609 -5.336 1 92.75 93 MET A CA 1
ATOM 733 C C . MET A 1 93 ? 13.641 -21.922 -5.203 1 92.75 93 MET A C 1
ATOM 735 O O . MET A 1 93 ? 13.906 -22.594 -6.199 1 92.75 93 MET A O 1
ATOM 739 N N . LYS A 1 94 ? 14.031 -22.328 -4.031 1 94.12 94 LYS A N 1
ATOM 740 C CA . LYS A 1 94 ? 14.742 -23.578 -3.775 1 94.12 94 LYS A CA 1
ATOM 741 C C . LYS A 1 94 ? 13.875 -24.781 -4.105 1 94.12 94 LYS A C 1
ATOM 743 O O . LYS A 1 94 ? 14.359 -25.781 -4.656 1 94.12 94 LYS A O 1
ATOM 748 N N . LYS A 1 95 ? 12.656 -24.688 -3.76 1 93.44 95 LYS A N 1
ATOM 749 C CA . LYS A 1 95 ? 11.719 -25.797 -3.945 1 93.44 95 LYS A CA 1
ATOM 750 C C . LYS A 1 95 ? 11.273 -25.906 -5.402 1 93.44 95 LYS A C 1
ATOM 752 O O . LYS A 1 95 ? 10.883 -26.984 -5.859 1 93.44 95 LYS A O 1
ATOM 757 N N . GLY A 1 96 ? 11.32 -24.766 -6.094 1 91.94 96 GLY A N 1
ATOM 758 C CA . GLY A 1 96 ? 10.852 -24.719 -7.473 1 91.94 96 GLY A CA 1
ATOM 759 C C . GLY A 1 96 ? 9.344 -24.594 -7.59 1 91.94 96 GLY A C 1
ATOM 760 O O . GLY A 1 96 ? 8.641 -24.562 -6.582 1 91.94 96 GLY A O 1
ATOM 761 N N . GLY A 1 97 ? 8.852 -24.375 -8.836 1 93.56 97 GLY A N 1
ATOM 762 C CA . GLY A 1 97 ? 7.43 -24.234 -9.094 1 93.56 97 GLY A CA 1
ATOM 763 C C . GLY A 1 97 ? 6.961 -22.797 -9.125 1 93.56 97 GLY A C 1
ATOM 764 O O . GLY A 1 97 ? 7.652 -21.906 -8.641 1 93.56 97 GLY A O 1
ATOM 765 N N . ASP A 1 98 ? 5.797 -22.609 -9.625 1 96 98 ASP A N 1
ATOM 766 C CA . ASP A 1 98 ? 5.207 -21.281 -9.734 1 96 98 ASP A CA 1
ATOM 767 C C . ASP A 1 98 ? 4.41 -20.922 -8.484 1 96 98 ASP A C 1
ATOM 769 O O . ASP A 1 98 ? 3.975 -21.812 -7.75 1 96 98 ASP A O 1
ATOM 773 N N . THR A 1 99 ? 4.387 -19.734 -8.211 1 98.06 99 THR A N 1
ATOM 774 C CA . THR A 1 99 ? 3.586 -19.219 -7.109 1 98.06 99 THR A CA 1
ATOM 775 C C . THR A 1 99 ? 2.508 -18.266 -7.629 1 98.06 99 THR A C 1
ATOM 777 O O . THR A 1 99 ? 2.795 -17.359 -8.414 1 98.06 99 THR A O 1
ATOM 780 N N . ALA A 1 100 ? 1.274 -18.5 -7.25 1 98.62 100 ALA A N 1
ATOM 781 C CA . ALA A 1 100 ? 0.15 -17.641 -7.621 1 98.62 100 ALA A CA 1
ATOM 782 C C . ALA A 1 100 ? -0.317 -16.812 -6.434 1 98.62 100 ALA A C 1
ATOM 784 O O . ALA A 1 100 ? -0.645 -17.344 -5.375 1 98.62 100 ALA A O 1
ATOM 785 N N . PHE A 1 101 ? -0.273 -15.547 -6.629 1 98.81 101 PHE A N 1
ATOM 786 C CA . PHE A 1 101 ? -0.878 -14.602 -5.691 1 98.81 101 PHE A CA 1
ATOM 787 C C . PHE A 1 101 ? -2.299 -14.258 -6.117 1 98.81 101 PHE A C 1
ATOM 789 O O . PHE A 1 101 ? -2.518 -13.758 -7.227 1 98.81 101 PHE A O 1
ATOM 796 N N . ILE A 1 102 ? -3.264 -14.477 -5.203 1 98.88 102 ILE A N 1
ATOM 797 C CA . ILE A 1 102 ? -4.672 -14.375 -5.574 1 98.88 102 ILE A CA 1
ATOM 798 C C . ILE A 1 102 ? -5.281 -13.125 -4.941 1 98.88 102 ILE A C 1
ATOM 800 O O . ILE A 1 102 ? -5.289 -12.984 -3.717 1 98.88 102 ILE A O 1
ATOM 804 N N . ILE A 1 103 ? -5.75 -12.25 -5.773 1 98.62 103 ILE A N 1
ATOM 805 C CA . ILE A 1 103 ? -6.34 -10.984 -5.355 1 98.62 103 ILE A CA 1
ATOM 806 C C . ILE A 1 103 ? -7.824 -10.969 -5.711 1 98.62 103 ILE A C 1
ATOM 808 O O . ILE A 1 103 ? -8.188 -11.086 -6.883 1 98.62 103 ILE A O 1
ATOM 812 N N . GLY A 1 104 ? -8.672 -10.82 -4.766 1 97.75 104 GLY A N 1
ATOM 813 C CA . GLY A 1 104 ? -10.109 -10.773 -4.984 1 97.75 104 GLY A CA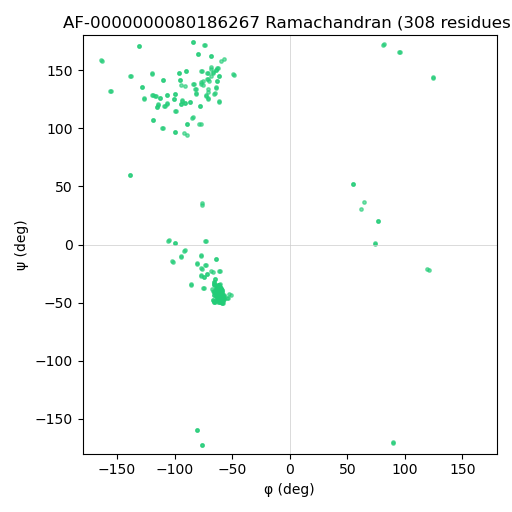 1
ATOM 814 C C . GLY A 1 104 ? -10.578 -9.469 -5.598 1 97.75 104 GLY A C 1
ATOM 815 O O . GLY A 1 104 ? -9.789 -8.531 -5.754 1 97.75 104 GLY A O 1
ATOM 816 N N . GLY A 1 105 ? -11.812 -9.438 -5.957 1 94.94 105 GLY A N 1
ATOM 817 C CA . GLY A 1 105 ? -12.422 -8.219 -6.453 1 94.94 105 GLY A CA 1
ATOM 818 C C . GLY A 1 105 ? -12.836 -7.266 -5.344 1 94.94 105 GLY A C 1
ATOM 819 O O . GLY A 1 105 ? -12.289 -7.316 -4.238 1 94.94 105 GLY A O 1
ATOM 820 N N . ALA A 1 106 ? -13.742 -6.375 -5.656 1 90.81 106 ALA A N 1
ATOM 821 C CA . ALA A 1 106 ? -14.188 -5.328 -4.734 1 90.81 106 ALA A CA 1
ATOM 822 C C . ALA A 1 106 ? -14.812 -5.93 -3.479 1 90.81 106 ALA A C 1
ATOM 824 O O . ALA A 1 106 ? -14.75 -5.332 -2.402 1 90.81 106 ALA A O 1
ATOM 825 N N . ASP A 1 107 ? -15.273 -7.168 -3.605 1 92.62 107 ASP A N 1
ATOM 826 C CA . ASP A 1 107 ? -15.984 -7.777 -2.486 1 92.62 107 ASP A CA 1
ATOM 827 C C . ASP A 1 107 ? -15.117 -8.812 -1.782 1 92.62 107 ASP A C 1
ATOM 829 O O . ASP A 1 107 ? -15.578 -9.508 -0.872 1 92.62 107 ASP A O 1
ATOM 833 N N . GLY A 1 108 ? -13.914 -8.93 -2.225 1 95.19 108 GLY A N 1
ATOM 834 C CA . GLY A 1 108 ? -12.992 -9.836 -1.573 1 95.19 108 GLY A CA 1
ATOM 835 C C . GLY A 1 108 ? -13.023 -11.242 -2.154 1 95.19 108 GLY A C 1
ATOM 836 O O . GLY A 1 108 ? -13.602 -11.461 -3.221 1 95.19 108 GLY A O 1
ATOM 837 N N . LEU A 1 109 ? -12.375 -12.133 -1.501 1 97.69 109 LEU A N 1
ATOM 838 C CA . LEU A 1 109 ? -12.211 -13.5 -1.976 1 97.69 109 LEU A CA 1
ATOM 839 C C . LEU A 1 109 ? -13.258 -14.422 -1.363 1 97.69 109 LEU A C 1
ATOM 841 O O . LEU A 1 109 ? -13.664 -14.234 -0.213 1 97.69 109 LEU A O 1
ATOM 845 N N . ASP A 1 110 ? -13.641 -15.406 -2.137 1 97.19 110 ASP A N 1
ATOM 846 C CA . ASP A 1 110 ? -14.453 -16.5 -1.602 1 97.19 110 ASP A CA 1
ATOM 847 C C . ASP A 1 110 ? -13.703 -17.25 -0.51 1 97.19 110 ASP A C 1
ATOM 849 O O . ASP A 1 110 ? -12.492 -17.484 -0.625 1 97.19 110 ASP A O 1
ATOM 853 N N . ALA A 1 111 ? -14.453 -17.719 0.497 1 96.56 111 ALA A N 1
ATOM 854 C CA . ALA A 1 111 ? -13.867 -18.406 1.638 1 96.56 111 ALA A CA 1
ATOM 855 C C . ALA A 1 111 ? -13.125 -19.672 1.188 1 96.56 111 ALA A C 1
ATOM 857 O O . ALA A 1 111 ? -12.109 -20.047 1.778 1 96.56 111 ALA A O 1
ATOM 858 N N . HIS A 1 112 ? -13.633 -20.344 0.234 1 96.44 112 HIS A N 1
ATOM 859 C CA . HIS A 1 112 ? -13.008 -21.562 -0.246 1 96.44 112 HIS A CA 1
ATOM 860 C C . HIS A 1 112 ? -11.602 -21.297 -0.776 1 96.44 112 HIS A C 1
ATOM 862 O O . HIS A 1 112 ? -10.688 -22.094 -0.557 1 96.44 112 HIS A O 1
ATOM 868 N N . ILE A 1 113 ? -11.406 -20.156 -1.479 1 97.62 113 ILE A N 1
ATOM 869 C CA . ILE A 1 113 ? -10.094 -19.781 -1.982 1 97.62 113 ILE A CA 1
ATOM 870 C C . ILE A 1 113 ? -9.148 -19.5 -0.812 1 97.62 113 ILE A C 1
ATOM 872 O O . ILE A 1 113 ? -8.023 -20.016 -0.779 1 97.62 113 ILE A O 1
ATOM 876 N N . ARG A 1 114 ? -9.594 -18.719 0.11 1 97.19 114 ARG A N 1
ATOM 877 C CA . ARG A 1 114 ? -8.789 -18.375 1.28 1 97.19 114 ARG A CA 1
ATOM 878 C C . ARG A 1 114 ? -8.406 -19.625 2.068 1 97.19 114 ARG A C 1
ATOM 880 O O . ARG A 1 114 ? -7.246 -19.781 2.455 1 97.19 114 ARG A O 1
ATOM 887 N N . ASN A 1 115 ? -9.367 -20.547 2.26 1 97 115 ASN A N 1
ATOM 888 C CA . ASN A 1 115 ? -9.18 -21.719 3.105 1 97 115 ASN A CA 1
ATOM 889 C C . ASN A 1 115 ? -8.297 -22.766 2.43 1 97 115 ASN A C 1
ATOM 891 O O . ASN A 1 115 ? -7.637 -23.562 3.105 1 97 115 ASN A O 1
ATOM 895 N N . SER A 1 116 ? -8.289 -22.797 1.18 1 96.5 116 SER A N 1
ATOM 896 C CA . SER A 1 116 ? -7.543 -23.812 0.456 1 96.5 116 SER A CA 1
ATOM 897 C C . SER A 1 116 ? -6.156 -23.328 0.067 1 96.5 116 SER A C 1
ATOM 899 O O . SER A 1 116 ? -5.32 -24.109 -0.397 1 96.5 116 SER A O 1
ATOM 901 N N . ALA A 1 117 ? -5.867 -22.016 0.223 1 98.06 117 ALA A N 1
ATOM 902 C CA . ALA A 1 117 ? -4.582 -21.453 -0.16 1 98.06 117 ALA A CA 1
ATOM 903 C C . ALA A 1 117 ? -3.455 -21.984 0.719 1 98.06 117 ALA A C 1
ATOM 905 O O . ALA A 1 117 ? -3.668 -22.281 1.896 1 98.06 117 ALA A O 1
ATOM 906 N N . ASP A 1 118 ? -2.246 -22.109 0.178 1 97.81 118 ASP A N 1
ATOM 907 C CA . ASP A 1 118 ? -1.08 -22.531 0.954 1 97.81 118 ASP A CA 1
ATOM 908 C C . ASP A 1 118 ? -0.748 -21.5 2.031 1 97.81 118 ASP A C 1
ATOM 910 O O . ASP A 1 118 ? -0.269 -21.844 3.109 1 97.81 118 ASP A O 1
ATOM 914 N N . GLU A 1 119 ? -0.9 -20.219 1.737 1 97.69 119 GLU A N 1
ATOM 915 C CA . GLU A 1 119 ? -0.715 -19.094 2.652 1 97.69 119 GLU A CA 1
ATOM 916 C C . GLU A 1 119 ? -1.808 -18.047 2.469 1 97.69 119 GLU A C 1
ATOM 918 O O . GLU A 1 119 ? -2.32 -17.859 1.362 1 97.69 119 GLU A O 1
ATOM 923 N N . VAL A 1 120 ? -2.197 -17.438 3.529 1 98.56 120 VAL A N 1
ATOM 924 C CA . VAL A 1 120 ? -3.033 -16.234 3.504 1 98.56 120 VAL A CA 1
ATOM 925 C C . VAL A 1 120 ? -2.256 -15.055 4.07 1 98.56 120 VAL A C 1
ATOM 927 O O . VAL A 1 120 ? -1.848 -15.07 5.234 1 98.56 120 VAL A O 1
ATOM 930 N N . VAL A 1 121 ? -2.062 -14.047 3.242 1 98.38 121 VAL A N 1
ATOM 931 C CA . VAL A 1 121 ? -1.142 -12.969 3.59 1 98.38 121 VAL A CA 1
ATOM 932 C C . VAL A 1 121 ? -1.838 -11.617 3.424 1 98.38 121 VAL A C 1
ATOM 934 O O . VAL A 1 121 ? -2.594 -11.422 2.471 1 98.38 121 VAL A O 1
ATOM 937 N N . ALA A 1 122 ? -1.638 -10.797 4.387 1 97.81 122 ALA A N 1
ATOM 938 C CA . ALA A 1 122 ? -2.074 -9.398 4.301 1 97.81 122 ALA A CA 1
ATOM 939 C C . ALA A 1 122 ? -0.913 -8.484 3.93 1 97.81 122 ALA A C 1
ATOM 941 O O . ALA A 1 122 ? 0.158 -8.555 4.539 1 97.81 122 ALA A O 1
ATOM 942 N N . LEU A 1 123 ? -1.112 -7.645 2.936 1 97.81 123 LEU A N 1
ATOM 943 C CA . LEU A 1 123 ? -0.101 -6.648 2.596 1 97.81 123 LEU A CA 1
ATOM 944 C C . LEU A 1 123 ? -0.125 -5.488 3.586 1 97.81 123 LEU A C 1
ATOM 946 O O . LEU A 1 123 ? 0.834 -4.719 3.67 1 97.81 123 LEU A O 1
ATOM 950 N N . SER A 1 124 ? -1.176 -5.312 4.273 1 97.94 124 SER A N 1
ATOM 951 C CA . SER A 1 124 ? -1.408 -4.297 5.293 1 97.94 124 SER A CA 1
ATOM 952 C C . SER A 1 124 ? -2.611 -4.648 6.16 1 97.94 124 SER A C 1
ATOM 954 O O . SER A 1 124 ? -3.459 -5.449 5.758 1 97.94 124 SER A O 1
ATOM 956 N N . ALA A 1 125 ? -2.641 -4.066 7.336 1 97.31 125 ALA A N 1
ATOM 957 C CA . ALA A 1 125 ? -3.848 -4.18 8.148 1 97.31 125 ALA A CA 1
ATOM 958 C C . ALA A 1 125 ? -4.969 -3.305 7.594 1 97.31 125 ALA A C 1
ATOM 960 O O . ALA A 1 125 ? -6.129 -3.459 7.973 1 97.31 125 ALA A O 1
ATOM 961 N N . LEU A 1 126 ? -4.645 -2.377 6.77 1 97.81 126 LEU A N 1
ATOM 962 C CA . LEU A 1 126 ? -5.609 -1.514 6.094 1 97.81 126 LEU A CA 1
ATOM 963 C C . LEU A 1 126 ? -6.387 -2.291 5.039 1 97.81 126 LEU A C 1
ATOM 965 O O . LEU A 1 126 ? -5.844 -3.197 4.402 1 97.81 126 LEU A O 1
ATOM 969 N N . THR A 1 127 ? -7.586 -1.955 4.828 1 97.25 127 THR A N 1
ATOM 970 C CA . THR A 1 127 ? -8.344 -2.447 3.682 1 97.25 127 THR A CA 1
ATOM 971 C C . THR A 1 127 ? -7.949 -1.695 2.414 1 97.25 127 THR A C 1
ATOM 973 O O . THR A 1 127 ? -8.117 -0.477 2.33 1 97.25 127 THR A O 1
ATOM 976 N N . LEU A 1 128 ? -7.457 -2.414 1.467 1 97.31 128 LEU A N 1
ATOM 977 C CA . LEU A 1 128 ? -6.961 -1.792 0.245 1 97.31 128 LEU A CA 1
ATOM 978 C C . LEU A 1 128 ? -7.867 -2.117 -0.938 1 97.31 128 LEU A C 1
ATOM 980 O O . LEU A 1 128 ? -8.375 -3.236 -1.045 1 97.31 128 LEU A O 1
ATOM 984 N N . PRO A 1 129 ? -8.086 -1.157 -1.825 1 97.12 129 PRO A N 1
ATOM 985 C CA . PRO A 1 129 ? -8.75 -1.549 -3.072 1 97.12 129 PRO A CA 1
ATOM 986 C C . PRO A 1 129 ? -7.922 -2.527 -3.9 1 97.12 129 PRO A C 1
ATOM 988 O O . PRO A 1 129 ? -6.691 -2.447 -3.906 1 97.12 129 PRO A O 1
ATOM 991 N N . HIS A 1 130 ? -8.523 -3.354 -4.633 1 97.31 130 HIS A N 1
ATOM 992 C CA . HIS A 1 130 ? -7.848 -4.457 -5.309 1 97.31 130 HIS A CA 1
ATOM 993 C C . HIS A 1 130 ? -6.867 -3.941 -6.355 1 97.31 130 HIS A C 1
ATOM 995 O O . HIS A 1 130 ? -5.844 -4.578 -6.617 1 97.31 130 HIS A O 1
ATOM 1001 N N . GLY A 1 131 ? -7.141 -2.768 -6.953 1 97.19 131 GLY A N 1
ATOM 1002 C CA . GLY A 1 131 ? -6.16 -2.195 -7.859 1 97.19 131 GLY A CA 1
ATOM 1003 C C . GLY A 1 131 ? -4.848 -1.854 -7.188 1 97.19 131 GLY A C 1
ATOM 1004 O O . GLY A 1 131 ? -3.775 -2.15 -7.715 1 97.19 131 GLY A O 1
ATOM 1005 N N . LEU A 1 132 ? -4.918 -1.24 -6.078 1 98 132 LEU A N 1
ATOM 1006 C CA . LEU A 1 132 ? -3.729 -0.85 -5.328 1 98 132 LEU A CA 1
ATOM 1007 C C . LEU A 1 132 ? -2.967 -2.078 -4.844 1 98 132 LEU A C 1
ATOM 1009 O O . LEU A 1 132 ? -1.735 -2.062 -4.773 1 98 132 LEU A O 1
ATOM 1013 N N . VAL A 1 133 ? -3.664 -3.141 -4.52 1 98.5 133 VAL A N 1
ATOM 1014 C CA . VAL A 1 133 ? -3.039 -4.387 -4.09 1 98.5 133 VAL A CA 1
ATOM 1015 C C . VAL A 1 133 ? -2.107 -4.902 -5.188 1 98.5 133 VAL A C 1
ATOM 1017 O O . VAL A 1 133 ? -1.008 -5.379 -4.898 1 98.5 133 VAL A O 1
ATOM 1020 N N . ARG A 1 134 ? -2.525 -4.805 -6.461 1 98.69 134 ARG A N 1
ATOM 1021 C CA . ARG A 1 134 ? -1.697 -5.234 -7.586 1 98.69 134 ARG A CA 1
ATOM 1022 C C . ARG A 1 134 ? -0.36 -4.5 -7.59 1 98.69 134 ARG A C 1
ATOM 1024 O O . ARG A 1 134 ? 0.696 -5.125 -7.711 1 98.69 134 ARG A O 1
ATOM 1031 N N . VAL A 1 135 ? -0.462 -3.199 -7.414 1 98.81 135 VAL A N 1
ATOM 1032 C CA . VAL A 1 135 ? 0.729 -2.357 -7.469 1 98.81 135 VAL A CA 1
ATOM 1033 C C . VAL A 1 135 ? 1.646 -2.682 -6.289 1 98.81 135 VAL A C 1
ATOM 1035 O O . VAL A 1 135 ? 2.848 -2.893 -6.473 1 98.81 135 VAL A O 1
ATOM 1038 N N . LEU A 1 136 ? 1.07 -2.752 -5.117 1 98.69 136 LEU A N 1
ATOM 1039 C CA . LEU A 1 136 ? 1.823 -3.014 -3.895 1 98.69 136 LEU A CA 1
ATOM 1040 C C . LEU A 1 136 ? 2.51 -4.375 -3.961 1 98.69 136 LEU A C 1
ATOM 1042 O O . LEU A 1 136 ? 3.684 -4.496 -3.604 1 98.69 136 LEU A O 1
ATOM 1046 N N . LEU A 1 137 ? 1.774 -5.328 -4.414 1 98.81 137 LEU A N 1
ATOM 1047 C CA . LEU A 1 137 ? 2.324 -6.676 -4.508 1 98.81 137 LEU A CA 1
ATOM 1048 C C . LEU A 1 137 ? 3.496 -6.719 -5.484 1 98.81 137 LEU A C 1
ATOM 1050 O O . LEU A 1 137 ? 4.551 -7.281 -5.172 1 98.81 137 LEU A O 1
ATOM 1054 N N . ALA A 1 138 ? 3.314 -6.129 -6.664 1 98.75 138 ALA A N 1
ATOM 1055 C CA . ALA A 1 138 ? 4.387 -6.105 -7.656 1 98.75 138 ALA A CA 1
ATOM 1056 C C . ALA A 1 138 ? 5.629 -5.418 -7.102 1 98.75 138 ALA A C 1
ATOM 1058 O O . ALA A 1 138 ? 6.746 -5.91 -7.277 1 98.75 138 ALA A O 1
ATOM 1059 N N . GLU A 1 139 ? 5.453 -4.301 -6.461 1 98.62 139 GLU A N 1
ATOM 1060 C CA . GLU A 1 139 ? 6.566 -3.584 -5.848 1 98.62 139 GLU A CA 1
ATOM 1061 C C . GLU A 1 139 ? 7.281 -4.453 -4.816 1 98.62 139 GLU A C 1
ATOM 1063 O O . GLU A 1 139 ? 8.508 -4.504 -4.785 1 98.62 139 GLU A O 1
ATOM 1068 N N . GLN A 1 140 ? 6.582 -5.156 -3.996 1 98.69 140 GLN A N 1
ATOM 1069 C CA . GLN A 1 140 ? 7.18 -5.91 -2.9 1 98.69 140 GLN A CA 1
ATOM 1070 C C . GLN A 1 140 ? 7.875 -7.168 -3.41 1 98.69 140 GLN A C 1
ATOM 1072 O O . GLN A 1 140 ? 8.891 -7.59 -2.857 1 98.69 140 GLN A O 1
ATOM 1077 N N . LEU A 1 141 ? 7.23 -7.805 -4.441 1 98.56 141 LEU A N 1
ATOM 1078 C CA . LEU A 1 141 ? 7.93 -8.922 -5.059 1 98.56 141 LEU A CA 1
ATOM 1079 C C . LEU A 1 141 ? 9.281 -8.484 -5.621 1 98.56 141 LEU A C 1
ATOM 1081 O O . LEU A 1 141 ? 10.289 -9.156 -5.422 1 98.56 141 LEU A O 1
ATOM 1085 N N . TYR A 1 142 ? 9.242 -7.352 -6.273 1 98.31 142 TYR A N 1
ATOM 1086 C CA . TYR A 1 142 ? 10.484 -6.797 -6.785 1 98.31 142 TYR A CA 1
ATOM 1087 C C . TYR A 1 142 ? 11.453 -6.484 -5.648 1 98.31 142 TYR A C 1
ATOM 1089 O O . TYR A 1 142 ? 12.617 -6.891 -5.688 1 98.31 142 TYR A O 1
ATOM 1097 N N . ARG A 1 143 ? 11.031 -5.82 -4.652 1 98.06 143 ARG A N 1
ATOM 1098 C CA . ARG A 1 143 ? 11.867 -5.43 -3.525 1 98.06 143 ARG A CA 1
ATOM 1099 C C . ARG A 1 143 ? 12.445 -6.652 -2.818 1 98.06 143 ARG A C 1
ATOM 1101 O O . ARG A 1 143 ? 13.625 -6.668 -2.451 1 98.06 143 ARG A O 1
ATOM 1108 N N . ALA A 1 144 ? 11.633 -7.586 -2.609 1 97.88 144 ALA A N 1
ATOM 1109 C CA . ALA A 1 144 ? 12.094 -8.805 -1.958 1 97.88 144 ALA A CA 1
ATOM 1110 C C . ALA A 1 144 ? 13.211 -9.469 -2.76 1 97.88 144 ALA A C 1
ATOM 1112 O O . ALA A 1 144 ? 14.195 -9.945 -2.188 1 97.88 144 ALA A O 1
ATOM 1113 N N . LEU A 1 145 ? 13.008 -9.492 -4.031 1 97.06 145 LEU A N 1
ATOM 1114 C CA . LEU A 1 145 ? 14.023 -10.094 -4.883 1 97.06 145 LEU A CA 1
ATOM 1115 C C . LEU A 1 145 ? 15.328 -9.297 -4.824 1 97.06 145 LEU A C 1
ATOM 1117 O O . LEU A 1 145 ? 16.422 -9.875 -4.828 1 97.06 145 LEU A O 1
ATOM 1121 N N . THR A 1 146 ? 15.188 -7.949 -4.816 1 96.81 146 THR A N 1
ATOM 1122 C CA . THR A 1 146 ? 16.375 -7.113 -4.703 1 96.81 146 THR A CA 1
ATOM 1123 C C . THR A 1 146 ? 17.078 -7.355 -3.369 1 96.81 146 THR A C 1
ATOM 1125 O O . THR A 1 146 ? 18.312 -7.328 -3.297 1 96.81 146 THR A O 1
ATOM 1128 N N . LEU A 1 147 ? 16.375 -7.578 -2.338 1 96.19 147 LEU A N 1
ATOM 1129 C CA . LEU A 1 147 ? 16.938 -7.91 -1.035 1 96.19 147 LEU A CA 1
ATOM 1130 C C . LEU A 1 147 ? 17.703 -9.227 -1.096 1 96.19 147 LEU A C 1
ATOM 1132 O O . LEU A 1 147 ? 18.828 -9.32 -0.588 1 96.19 147 LEU A O 1
ATOM 1136 N N . ILE A 1 148 ? 17.125 -10.219 -1.708 1 96.06 148 ILE A N 1
ATOM 1137 C CA . ILE A 1 148 ? 17.719 -11.539 -1.84 1 96.06 148 ILE A CA 1
ATOM 1138 C C . ILE A 1 148 ? 19.047 -11.438 -2.607 1 96.06 148 ILE A C 1
ATOM 1140 O O . ILE A 1 148 ? 20.031 -12.094 -2.256 1 96.06 148 ILE A O 1
ATOM 1144 N N . LYS A 1 149 ? 19.062 -10.547 -3.584 1 94.88 149 LYS A N 1
ATOM 1145 C CA . LYS A 1 149 ? 20.203 -10.453 -4.477 1 94.88 149 LYS A CA 1
ATOM 1146 C C . LYS A 1 149 ? 21.219 -9.438 -3.963 1 94.88 149 LYS A C 1
ATOM 1148 O O . LYS A 1 149 ? 22.266 -9.227 -4.582 1 94.88 149 LYS A O 1
ATOM 1153 N N . GLY A 1 150 ? 20.906 -8.75 -2.916 1 92.88 150 GLY A N 1
ATOM 1154 C CA . GLY A 1 150 ? 21.812 -7.766 -2.354 1 92.88 150 GLY A CA 1
ATOM 1155 C C . GLY A 1 150 ? 21.859 -6.477 -3.148 1 92.88 150 GLY A C 1
ATOM 1156 O O . GLY A 1 150 ? 22.875 -5.766 -3.131 1 92.88 150 GLY A O 1
ATOM 1157 N N . HIS A 1 151 ? 20.906 -6.211 -3.926 1 90 151 HIS A N 1
ATOM 1158 C CA . HIS A 1 151 ? 20.781 -4.969 -4.676 1 90 151 HIS A CA 1
ATOM 1159 C C . HIS A 1 151 ? 20.438 -3.799 -3.756 1 90 151 HIS A C 1
ATOM 1161 O O . HIS A 1 151 ? 19.656 -3.945 -2.822 1 90 151 HIS A O 1
ATOM 1167 N N . PRO A 1 152 ? 20.969 -2.605 -3.99 1 87.44 152 PRO A N 1
ATOM 1168 C CA . PRO A 1 152 ? 20.812 -1.46 -3.094 1 87.44 152 PRO A CA 1
ATOM 1169 C C . PRO A 1 152 ? 19.406 -0.86 -3.146 1 87.44 152 PRO A C 1
ATOM 1171 O O . PRO A 1 152 ? 19.125 0.11 -2.439 1 87.44 152 PRO A O 1
ATOM 1174 N N . TYR A 1 153 ? 18.562 -1.353 -3.811 1 87.31 153 TYR A N 1
ATOM 1175 C CA . TYR A 1 153 ? 17.203 -0.834 -3.867 1 87.31 153 TYR A CA 1
ATOM 1176 C C . TYR A 1 153 ? 16.562 -0.808 -2.48 1 87.31 153 TYR A C 1
ATOM 1178 O O . TYR A 1 153 ? 15.898 0.163 -2.113 1 87.31 153 TYR A O 1
ATOM 1186 N N . HIS A 1 154 ? 16.688 -1.934 -1.816 1 78.56 154 HIS A N 1
ATOM 1187 C CA . HIS A 1 154 ? 16.172 -1.976 -0.454 1 78.56 154 HIS A CA 1
ATOM 1188 C C . HIS A 1 154 ? 17.125 -1.302 0.522 1 78.56 154 HIS A C 1
ATOM 1190 O O . HIS A 1 154 ? 18.25 -1.763 0.708 1 78.56 154 HIS A O 1
ATOM 1196 N N . ARG A 1 155 ? 16.766 -0.1 0.925 1 68.69 155 ARG A N 1
ATOM 1197 C CA . ARG A 1 155 ? 17.625 0.632 1.845 1 68.69 155 ARG A CA 1
ATOM 1198 C C . ARG A 1 155 ? 17.234 0.359 3.295 1 68.69 155 ARG A C 1
ATOM 1200 O O . ARG A 1 155 ? 16.062 0.402 3.646 1 68.69 155 ARG A O 1
ATOM 1207 N N . VAL A 1 156 ? 17.922 -0.613 3.986 1 55.41 156 VAL A N 1
ATOM 1208 C CA . VAL A 1 156 ? 17.625 -0.903 5.387 1 55.41 156 VAL A CA 1
ATOM 1209 C C . VAL A 1 156 ? 17.859 0.347 6.23 1 55.41 156 VAL A C 1
ATOM 1211 O O . VAL A 1 156 ? 18.719 1.181 5.898 1 55.41 156 VAL A O 1
ATOM 1214 N N . MET B 1 1 ? -10.992 21.359 8.773 1 89.75 1 MET B N 1
ATOM 1215 C CA . MET B 1 1 ? -9.758 20.641 9.078 1 89.75 1 MET B CA 1
ATOM 1216 C C . MET B 1 1 ? -9.039 20.234 7.793 1 89.75 1 MET B C 1
ATOM 1218 O O . MET B 1 1 ? -9.68 19.953 6.781 1 89.75 1 MET B O 1
ATOM 1222 N N . LYS B 1 2 ? -7.633 20.297 7.734 1 94.75 2 LYS B N 1
ATOM 1223 C CA . LYS B 1 2 ? -6.863 19.859 6.566 1 94.75 2 LYS B CA 1
ATOM 1224 C C . LYS B 1 2 ? -5.91 18.734 6.926 1 94.75 2 LYS B C 1
ATOM 1226 O O . LYS B 1 2 ? -5.441 18.641 8.062 1 94.75 2 LYS B O 1
ATOM 1231 N N . PHE B 1 3 ? -5.762 17.922 5.918 1 98.06 3 PHE B N 1
ATOM 1232 C CA . PHE B 1 3 ? -4.691 16.922 5.98 1 98.06 3 PHE B CA 1
ATOM 1233 C C . PHE B 1 3 ? -3.475 17.391 5.191 1 98.06 3 PHE B C 1
ATOM 1235 O O . PHE B 1 3 ? -3.559 17.609 3.98 1 98.06 3 PHE B O 1
ATOM 1242 N N . LEU B 1 4 ? -2.426 17.609 5.879 1 98.38 4 LEU B N 1
ATOM 1243 C CA . LEU B 1 4 ? -1.164 17.922 5.219 1 98.38 4 LEU B CA 1
ATOM 1244 C C . LEU B 1 4 ? -0.329 16.656 5.016 1 98.38 4 LEU B C 1
ATOM 1246 O O . LEU B 1 4 ? -0.072 15.922 5.969 1 98.38 4 LEU B O 1
ATOM 1250 N N . VAL B 1 5 ? -0.031 16.391 3.789 1 98.69 5 VAL B N 1
ATOM 1251 C CA . VAL B 1 5 ? 0.917 15.32 3.486 1 98.69 5 VAL B CA 1
ATOM 1252 C C . VAL B 1 5 ? 2.295 15.914 3.207 1 98.69 5 VAL B C 1
ATOM 1254 O O . VAL B 1 5 ? 2.553 16.406 2.109 1 98.69 5 VAL B O 1
ATOM 1257 N N . CYS B 1 6 ? 3.123 15.922 4.238 1 98.56 6 CYS B N 1
ATOM 1258 C CA . CYS B 1 6 ? 4.492 16.422 4.152 1 98.56 6 CYS B CA 1
ATOM 1259 C C . CYS B 1 6 ? 5.453 15.312 3.738 1 98.56 6 CYS B C 1
ATOM 1261 O O . CYS B 1 6 ? 5.828 14.477 4.559 1 98.56 6 CYS B O 1
ATOM 1263 N N . ALA B 1 7 ? 5.871 15.312 2.496 1 98.69 7 ALA B N 1
ATOM 1264 C CA . ALA B 1 7 ? 6.582 14.172 1.934 1 98.69 7 ALA B CA 1
ATOM 1265 C C . ALA B 1 7 ? 7.914 14.602 1.321 1 98.69 7 ALA B C 1
ATOM 1267 O O . ALA B 1 7 ? 7.953 15.492 0.467 1 98.69 7 ALA B O 1
ATOM 1268 N N . VAL B 1 8 ? 8.969 13.977 1.746 1 98.12 8 VAL B N 1
ATOM 1269 C CA . VAL B 1 8 ? 10.281 14.227 1.162 1 98.12 8 VAL B CA 1
ATOM 1270 C C . VAL B 1 8 ? 10.336 13.641 -0.247 1 98.12 8 VAL B C 1
ATOM 1272 O O . VAL B 1 8 ? 10.078 12.453 -0.445 1 98.12 8 VAL B O 1
ATOM 1275 N N . GLY B 1 9 ? 10.695 14.484 -1.17 1 96 9 GLY B N 1
ATOM 1276 C CA . GLY B 1 9 ? 10.781 14.078 -2.564 1 96 9 GLY B CA 1
ATOM 1277 C C . GLY B 1 9 ? 9.938 14.93 -3.488 1 96 9 GLY B C 1
ATOM 1278 O O . GLY B 1 9 ? 8.836 15.352 -3.123 1 96 9 GLY B O 1
ATOM 1279 N N . HIS B 1 10 ? 10.477 15.156 -4.688 1 93.56 10 HIS B N 1
ATOM 1280 C CA . HIS B 1 10 ? 9.719 15.836 -5.73 1 93.56 10 HIS B CA 1
ATOM 1281 C C . HIS B 1 10 ? 9.789 15.07 -7.051 1 93.56 10 HIS B C 1
ATOM 1283 O O . HIS B 1 10 ? 10.461 14.039 -7.141 1 93.56 10 HIS B O 1
ATOM 1289 N N . LYS B 1 11 ? 9.023 15.438 -8.016 1 91.62 11 LYS B N 1
ATOM 1290 C CA . LYS B 1 11 ? 9.023 14.828 -9.344 1 91.62 11 LYS B CA 1
ATOM 1291 C C . LYS B 1 11 ? 8.797 13.32 -9.266 1 91.62 11 LYS B C 1
ATOM 1293 O O . LYS B 1 11 ? 9.562 12.547 -9.836 1 91.62 11 LYS B O 1
ATOM 1298 N N . MET B 1 12 ? 7.812 12.922 -8.625 1 95.31 12 MET B N 1
ATOM 1299 C CA . MET B 1 12 ? 7.441 11.508 -8.531 1 95.31 12 MET B CA 1
ATOM 1300 C C . MET B 1 12 ? 7.086 10.945 -9.898 1 95.31 12 MET B C 1
ATOM 1302 O O . MET B 1 12 ? 6.691 11.688 -10.797 1 95.31 12 MET B O 1
ATOM 1306 N N . PRO B 1 13 ? 7.293 9.625 -10.062 1 96.75 13 PRO B N 1
ATOM 1307 C CA . PRO B 1 13 ? 6.773 9.031 -11.297 1 96.75 13 PRO B CA 1
ATOM 1308 C C . PRO B 1 13 ? 5.32 9.414 -11.57 1 96.75 13 PRO B C 1
ATOM 1310 O O . PRO B 1 13 ? 4.531 9.562 -10.633 1 96.75 13 PRO B O 1
ATOM 1313 N N . GLY B 1 14 ? 4.996 9.539 -12.883 1 98.06 14 GLY B N 1
ATOM 1314 C CA . GLY B 1 14 ? 3.672 10 -13.273 1 98.06 14 GLY B CA 1
ATOM 1315 C C . GLY B 1 14 ? 2.551 9.211 -12.625 1 98.06 14 GLY B C 1
ATOM 1316 O O . GLY B 1 14 ? 1.549 9.781 -12.195 1 98.06 14 GLY B O 1
ATOM 1317 N N . TRP B 1 15 ? 2.719 7.934 -12.594 1 98.38 15 TRP B N 1
ATOM 1318 C CA . TRP B 1 15 ? 1.651 7.094 -12.062 1 98.38 15 TRP B CA 1
ATOM 1319 C C . TRP B 1 15 ? 1.441 7.352 -10.57 1 98.38 15 TRP B C 1
ATOM 1321 O O . TRP B 1 15 ? 0.318 7.262 -10.07 1 98.38 15 TRP B O 1
ATOM 1331 N N . VAL B 1 16 ? 2.521 7.695 -9.812 1 98.56 16 VAL B N 1
ATOM 1332 C CA . VAL B 1 16 ? 2.418 8.016 -8.391 1 98.56 16 VAL B CA 1
ATOM 1333 C C . VAL B 1 16 ? 1.608 9.297 -8.211 1 98.56 16 VAL B C 1
ATOM 1335 O O . VAL B 1 16 ? 0.671 9.344 -7.41 1 98.56 16 VAL B O 1
ATOM 1338 N N . ALA B 1 17 ? 2.02 10.328 -9.008 1 98.38 17 ALA B N 1
ATOM 1339 C CA . ALA B 1 17 ? 1.308 11.602 -8.953 1 98.38 17 ALA B CA 1
ATOM 1340 C C . ALA B 1 17 ? -0.167 11.422 -9.297 1 98.38 17 ALA B C 1
ATOM 1342 O O . ALA B 1 17 ? -1.043 11.961 -8.617 1 98.38 17 ALA B O 1
ATOM 1343 N N . ALA B 1 18 ? -0.417 10.648 -10.32 1 98.56 18 ALA B N 1
ATOM 1344 C CA . ALA B 1 18 ? -1.787 10.406 -10.766 1 98.56 18 ALA B CA 1
ATOM 1345 C C . ALA B 1 18 ? -2.586 9.664 -9.695 1 98.56 18 ALA B C 1
ATOM 1347 O O . ALA B 1 18 ? -3.744 9.992 -9.438 1 98.56 18 ALA B O 1
ATOM 1348 N N . GLY B 1 19 ? -2.002 8.648 -9.086 1 98.56 19 GLY B N 1
ATOM 1349 C CA . GLY B 1 19 ? -2.656 7.906 -8.016 1 98.56 19 GLY B CA 1
ATOM 1350 C C 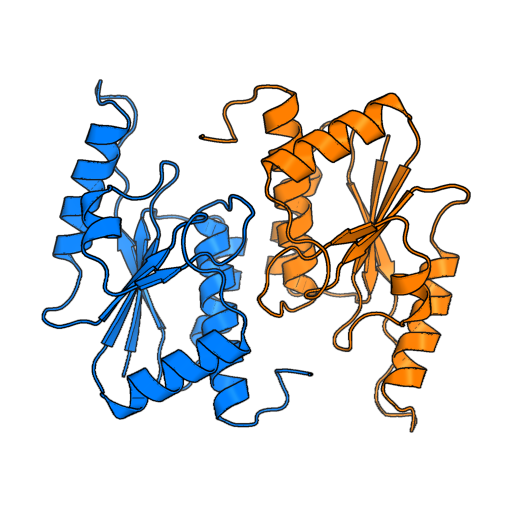. GLY B 1 19 ? -2.979 8.758 -6.805 1 98.56 19 GLY B C 1
ATOM 1351 O O . GLY B 1 19 ? -4.09 8.695 -6.273 1 98.56 19 GLY B O 1
ATOM 1352 N N . PHE B 1 20 ? -2.016 9.555 -6.402 1 98.75 20 PHE B N 1
ATOM 1353 C CA . PHE B 1 20 ? -2.227 10.469 -5.285 1 98.75 20 PHE B CA 1
ATOM 1354 C C . PHE B 1 20 ? -3.359 11.438 -5.59 1 98.75 20 PHE B C 1
ATOM 1356 O O . PHE B 1 20 ? -4.281 11.602 -4.789 1 98.75 20 PHE B O 1
ATOM 1363 N N . ASP B 1 21 ? -3.289 12.055 -6.766 1 98.25 21 ASP B N 1
ATOM 1364 C CA . ASP B 1 21 ? -4.238 13.086 -7.172 1 98.25 21 ASP B CA 1
ATOM 1365 C C . ASP B 1 21 ? -5.656 12.531 -7.266 1 98.25 21 ASP B C 1
ATOM 1367 O O . ASP B 1 21 ? -6.629 13.234 -6.984 1 98.25 21 ASP B O 1
ATOM 1371 N N . GLU B 1 22 ? -5.754 11.281 -7.684 1 97.75 22 GLU B N 1
ATOM 1372 C CA . GLU B 1 22 ? -7.059 10.641 -7.773 1 97.75 22 GLU B CA 1
ATOM 1373 C C . GLU B 1 22 ? -7.809 10.711 -6.449 1 97.75 22 GLU B C 1
ATOM 1375 O O . GLU B 1 22 ? -8.977 11.117 -6.406 1 97.75 22 GLU B O 1
ATOM 1380 N N . TYR B 1 23 ? -7.148 10.414 -5.391 1 98.25 23 TYR B N 1
ATOM 1381 C CA . TYR B 1 23 ? -7.82 10.344 -4.098 1 98.25 23 TYR B CA 1
ATOM 1382 C C . TYR B 1 23 ? -7.887 11.727 -3.447 1 98.25 23 TYR B C 1
ATOM 1384 O O . TYR B 1 23 ? -8.859 12.047 -2.756 1 98.25 23 TYR B O 1
ATOM 1392 N N . ALA B 1 24 ? -6.848 12.539 -3.662 1 98.25 24 ALA B N 1
ATOM 1393 C CA . ALA B 1 24 ? -6.883 13.906 -3.16 1 98.25 24 ALA B CA 1
ATOM 1394 C C . ALA B 1 24 ? -8.078 14.672 -3.727 1 98.25 24 ALA B C 1
ATOM 1396 O O . ALA B 1 24 ? -8.742 15.414 -3.006 1 98.25 24 ALA B O 1
ATOM 1397 N N . ARG B 1 25 ? -8.359 14.43 -4.988 1 97.56 25 ARG B N 1
ATOM 1398 C CA . ARG B 1 25 ? -9.453 15.133 -5.656 1 97.56 25 ARG B CA 1
ATOM 1399 C C . ARG B 1 25 ? -10.805 14.641 -5.156 1 97.56 25 ARG B C 1
ATOM 1401 O O . ARG B 1 25 ? -11.797 15.375 -5.207 1 97.56 25 ARG B O 1
ATOM 1408 N N . ARG B 1 26 ? -10.898 13.438 -4.664 1 96.94 26 ARG B N 1
ATOM 1409 C CA . ARG B 1 26 ? -12.148 12.836 -4.219 1 96.94 26 ARG B CA 1
ATOM 1410 C C . ARG B 1 26 ? -12.516 13.32 -2.816 1 96.94 26 ARG B C 1
ATOM 1412 O O . ARG B 1 26 ? -13.656 13.148 -2.375 1 96.94 26 ARG B O 1
ATOM 1419 N N . MET B 1 27 ? -11.531 13.883 -2.135 1 97.56 27 MET B N 1
ATOM 1420 C CA . MET B 1 27 ? -11.75 14.328 -0.759 1 97.56 27 MET B CA 1
ATOM 1421 C C . MET B 1 27 ? -12.789 15.43 -0.698 1 97.56 27 MET B C 1
ATOM 1423 O O . MET B 1 27 ? -12.82 16.312 -1.562 1 97.56 27 MET B O 1
ATOM 1427 N N . PRO B 1 28 ? -13.609 15.375 0.298 1 94.19 28 PRO B N 1
ATOM 1428 C CA . PRO B 1 28 ? -14.523 16.5 0.462 1 94.19 28 PRO B CA 1
ATOM 1429 C C . PRO B 1 28 ? -13.812 17.797 0.869 1 94.19 28 PRO B C 1
ATOM 1431 O O . PRO B 1 28 ? -12.695 17.75 1.386 1 94.19 28 PRO B O 1
ATOM 1434 N N . ARG B 1 29 ? -14.453 18.875 0.69 1 90.75 29 ARG B N 1
ATOM 1435 C CA . ARG B 1 29 ? -13.875 20.188 0.946 1 90.75 29 ARG B CA 1
ATOM 1436 C C . ARG B 1 29 ? -13.484 20.344 2.414 1 90.75 29 ARG B C 1
ATOM 1438 O O . ARG B 1 29 ? -12.492 21 2.736 1 90.75 29 ARG B O 1
ATOM 1445 N N . GLU B 1 30 ? -14.289 19.734 3.307 1 90.5 30 GLU B N 1
ATOM 1446 C CA . GLU B 1 30 ? -14.086 19.938 4.742 1 90.5 30 GLU B CA 1
ATOM 1447 C C . GLU B 1 30 ? -12.906 19.109 5.25 1 90.5 30 GLU B C 1
ATOM 1449 O O . GLU B 1 30 ? -12.469 19.281 6.391 1 90.5 30 GLU B O 1
ATOM 1454 N N . ALA B 1 31 ? -12.391 18.234 4.422 1 93.94 31 ALA B N 1
ATOM 1455 C CA . ALA B 1 31 ? -11.234 17.438 4.781 1 93.94 31 ALA B CA 1
ATOM 1456 C C . ALA B 1 31 ? -10.258 17.312 3.611 1 93.94 31 ALA B C 1
ATOM 1458 O O . ALA B 1 31 ? -9.875 16.203 3.227 1 93.94 31 ALA B O 1
ATOM 1459 N N . HIS B 1 32 ? -9.789 18.391 3.168 1 96.12 32 HIS B N 1
ATOM 1460 C CA . HIS B 1 32 ? -8.953 18.422 1.974 1 96.12 32 HIS B CA 1
ATOM 1461 C C . HIS B 1 32 ? -7.539 17.953 2.277 1 96.12 32 HIS B C 1
ATOM 1463 O O . HIS B 1 32 ? -7.047 18.109 3.396 1 96.12 32 HIS B O 1
ATOM 1469 N N . ILE B 1 33 ? -6.887 17.328 1.238 1 98.44 33 ILE B N 1
ATOM 1470 C CA . ILE B 1 33 ? -5.488 16.922 1.332 1 98.44 33 ILE B CA 1
ATOM 1471 C C . ILE B 1 33 ? -4.605 17.938 0.623 1 98.44 33 ILE B C 1
ATOM 1473 O O . ILE B 1 33 ? -4.852 18.281 -0.536 1 98.44 33 ILE B O 1
ATOM 1477 N N . GLU B 1 34 ? -3.674 18.438 1.293 1 97.56 34 GLU B N 1
ATOM 1478 C CA . GLU B 1 34 ? -2.648 19.297 0.708 1 97.56 34 GLU B CA 1
ATOM 1479 C C . GLU B 1 34 ? -1.282 18.609 0.729 1 97.56 34 GLU B C 1
ATOM 1481 O O . GLU B 1 34 ? -0.817 18.172 1.783 1 97.56 34 GLU B O 1
ATOM 1486 N N . LEU B 1 35 ? -0.679 18.547 -0.438 1 98.25 35 LEU B N 1
ATOM 1487 C CA . LEU B 1 35 ? 0.65 17.953 -0.539 1 98.25 35 LEU B CA 1
ATOM 1488 C C . LEU B 1 35 ? 1.733 19.016 -0.363 1 98.25 35 LEU B C 1
ATOM 1490 O O . LEU B 1 35 ? 1.752 20.016 -1.083 1 98.25 35 LEU B O 1
ATOM 1494 N N . LEU B 1 36 ? 2.564 18.812 0.612 1 97.94 36 LEU B N 1
ATOM 1495 C CA . LEU B 1 36 ? 3.756 19.625 0.833 1 97.94 36 LEU B CA 1
ATOM 1496 C C . LEU B 1 36 ? 5.02 18.828 0.52 1 97.94 36 LEU B C 1
ATOM 1498 O O . LEU B 1 36 ? 5.5 18.062 1.355 1 97.94 36 LEU B O 1
ATOM 1502 N N . GLU B 1 37 ? 5.566 19.047 -0.632 1 98 37 GLU B N 1
ATOM 1503 C CA . GLU B 1 37 ? 6.766 18.328 -1.034 1 98 37 GLU B CA 1
ATOM 1504 C C . GLU B 1 37 ? 8.023 18.953 -0.437 1 98 37 GLU B C 1
ATOM 1506 O O . GLU B 1 37 ? 8.18 20.172 -0.457 1 98 37 GLU B O 1
ATOM 1511 N N . ILE B 1 38 ? 8.852 18.156 0.086 1 97.94 38 ILE B N 1
ATOM 1512 C CA . ILE B 1 38 ? 10.109 18.562 0.689 1 97.94 38 ILE B CA 1
ATOM 1513 C C . ILE B 1 38 ? 11.273 18.172 -0.228 1 97.94 38 ILE B C 1
ATOM 1515 O O . ILE B 1 38 ? 11.367 17.031 -0.663 1 97.94 38 ILE B O 1
ATOM 1519 N N . ARG B 1 39 ? 12.117 19.125 -0.512 1 96.06 39 ARG B N 1
ATOM 1520 C CA . ARG B 1 39 ? 13.297 18.844 -1.315 1 96.06 39 ARG B CA 1
ATOM 1521 C C . ARG B 1 39 ? 14.203 17.828 -0.614 1 96.06 39 ARG B C 1
ATOM 1523 O O . ARG B 1 39 ? 14.625 18.062 0.521 1 96.06 39 ARG B O 1
ATOM 1530 N N . PRO B 1 40 ? 14.438 16.766 -1.312 1 95.31 40 PRO B N 1
ATOM 1531 C CA . PRO B 1 40 ? 15.367 15.82 -0.689 1 95.31 40 PRO B CA 1
ATOM 1532 C C . PRO B 1 40 ? 16.797 16.359 -0.599 1 95.31 40 PRO B C 1
ATOM 1534 O O . PRO B 1 40 ? 17.188 17.188 -1.422 1 95.31 40 PRO B O 1
ATOM 1537 N N . GLU B 1 41 ? 17.438 15.867 0.4 1 92.75 41 GLU B N 1
ATOM 1538 C CA . GLU B 1 41 ? 18.844 16.203 0.495 1 92.75 41 GLU B CA 1
ATOM 1539 C C . GLU B 1 41 ? 19.672 15.414 -0.514 1 92.75 41 GLU B C 1
ATOM 1541 O O . GLU B 1 41 ? 19.484 14.211 -0.678 1 92.75 41 GLU B O 1
ATOM 1546 N N . ARG B 1 42 ? 20.703 16.047 -1.254 1 87.31 42 ARG B N 1
ATOM 1547 C CA . ARG B 1 42 ? 21.516 15.391 -2.277 1 87.31 42 ARG B CA 1
ATOM 1548 C C . ARG B 1 42 ? 22.484 14.391 -1.655 1 87.31 42 ARG B C 1
ATOM 1550 O O . ARG B 1 42 ? 23.156 14.695 -0.664 1 87.31 42 ARG B O 1
ATOM 1557 N N . ARG B 1 43 ? 22.375 13.234 -2.449 1 80.25 43 ARG B N 1
ATOM 1558 C CA . ARG B 1 43 ? 23.328 12.211 -2.037 1 80.25 43 ARG B CA 1
ATOM 1559 C C . ARG B 1 43 ? 24.734 12.539 -2.539 1 80.25 43 ARG B C 1
ATOM 1561 O O . ARG B 1 43 ? 24.891 13.078 -3.637 1 80.25 43 ARG B O 1
ATOM 1568 N N . GLY B 1 44 ? 25.875 12.383 -1.898 1 74.25 44 GLY B N 1
ATOM 1569 C CA . GLY B 1 44 ? 27.234 12.5 -2.426 1 74.25 44 GLY B CA 1
ATOM 1570 C C . GLY B 1 44 ? 28.062 13.555 -1.719 1 74.25 44 GLY B C 1
ATOM 1571 O O . GLY B 1 44 ? 29.281 13.492 -1.723 1 74.25 44 GLY B O 1
ATOM 1572 N N . GLU B 1 45 ? 27.5 14.383 -1.169 1 63.25 45 GLU B N 1
ATOM 1573 C CA . GLU B 1 45 ? 28.328 15.453 -0.612 1 63.25 45 GLU B CA 1
ATOM 1574 C C . GLU B 1 45 ? 29.031 14.992 0.66 1 63.25 45 GLU B C 1
ATOM 1576 O O . GLU B 1 45 ? 29.266 15.789 1.57 1 63.25 45 GLU B O 1
ATOM 1581 N N . GLY B 1 46 ? 29.406 13.648 0.608 1 76.69 46 GLY B N 1
ATOM 1582 C CA . GLY B 1 46 ? 30.141 13.188 1.785 1 76.69 46 GLY B CA 1
ATOM 1583 C C . GLY B 1 46 ? 29.25 13.016 3 1 76.69 46 GLY B C 1
ATOM 1584 O O . GLY B 1 46 ? 29.719 12.695 4.09 1 76.69 46 GLY B O 1
ATOM 1585 N N . LYS B 1 47 ? 28.094 13.219 2.936 1 85.75 47 LYS B N 1
ATOM 1586 C CA . LYS B 1 47 ? 27.188 13.102 4.07 1 85.75 47 LYS B CA 1
ATOM 1587 C C . LYS B 1 47 ? 26.734 11.656 4.277 1 85.75 47 LYS B C 1
ATOM 1589 O O . LYS B 1 47 ? 26.516 10.922 3.309 1 85.75 47 LYS B O 1
ATOM 1594 N N . ASN B 1 48 ? 26.703 11.297 5.477 1 91.88 48 ASN B N 1
ATOM 1595 C CA . ASN B 1 48 ? 26.141 9.992 5.797 1 91.88 48 ASN B CA 1
ATOM 1596 C C . ASN B 1 48 ? 24.609 10.055 5.922 1 91.88 48 ASN B C 1
ATOM 1598 O O . ASN B 1 48 ? 24.031 11.141 5.844 1 91.88 48 ASN B O 1
ATOM 1602 N N . ILE B 1 49 ? 23.938 8.953 6.094 1 92.25 49 ILE B N 1
ATOM 1603 C CA . ILE B 1 49 ? 22.484 8.812 6.082 1 92.25 49 ILE B CA 1
ATOM 1604 C C . ILE B 1 49 ? 21.891 9.648 7.207 1 92.25 49 ILE B C 1
ATOM 1606 O O . ILE B 1 49 ? 20.844 10.281 7.027 1 92.25 49 ILE B O 1
ATOM 1610 N N . ALA B 1 50 ? 22.562 9.664 8.32 1 94.25 50 ALA B N 1
ATOM 1611 C CA . ALA B 1 50 ? 22.078 10.43 9.461 1 94.25 50 ALA B CA 1
ATOM 1612 C C . ALA B 1 50 ? 22.047 11.922 9.156 1 94.25 50 ALA B C 1
ATOM 1614 O O . ALA B 1 50 ? 21.109 12.625 9.523 1 94.25 50 ALA B O 1
ATOM 1615 N N . GLN B 1 51 ? 23.062 12.391 8.508 1 94.25 51 GLN B N 1
ATOM 1616 C CA . GLN B 1 51 ? 23.156 13.797 8.141 1 94.25 51 GLN B CA 1
ATOM 1617 C C . GLN B 1 51 ? 2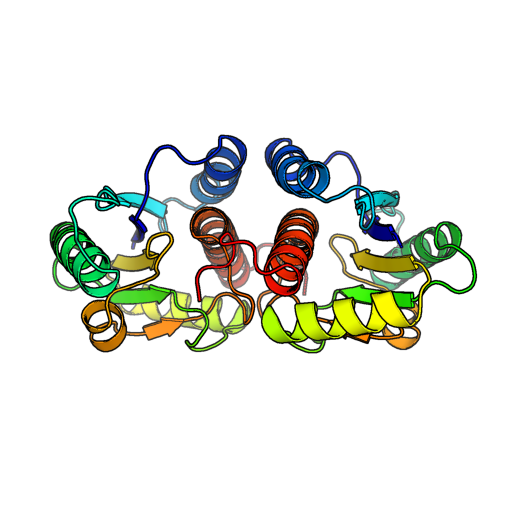2.109 14.164 7.102 1 94.25 51 GLN B C 1
ATOM 1619 O O . GLN B 1 51 ? 21.516 15.25 7.16 1 94.25 51 GLN B O 1
ATOM 1624 N N . LEU B 1 52 ? 21.891 13.258 6.191 1 94.25 52 LEU B N 1
ATOM 1625 C CA . LEU B 1 52 ? 20.875 13.469 5.172 1 94.25 52 LEU B CA 1
ATOM 1626 C C . LEU B 1 52 ? 19.484 13.602 5.805 1 94.25 52 LEU B C 1
ATOM 1628 O O . LEU B 1 52 ? 18.766 14.562 5.523 1 94.25 52 LEU B O 1
ATOM 1632 N N . ARG B 1 53 ? 19.203 12.688 6.707 1 95.81 53 ARG B N 1
ATOM 1633 C CA . ARG B 1 53 ? 17.906 12.695 7.391 1 95.81 53 ARG B CA 1
ATOM 1634 C C . ARG B 1 53 ? 17.75 13.953 8.234 1 95.81 53 ARG B C 1
ATOM 1636 O O . ARG B 1 53 ? 16.656 14.523 8.305 1 95.81 53 ARG B O 1
ATOM 1643 N N . ALA B 1 54 ? 18.844 14.375 8.859 1 96.56 54 ALA B N 1
ATOM 1644 C CA . ALA B 1 54 ? 18.797 15.562 9.719 1 96.56 54 ALA B CA 1
ATOM 1645 C C . ALA B 1 54 ? 18.5 16.812 8.898 1 96.56 54 ALA B C 1
ATOM 1647 O O . ALA B 1 54 ? 17.719 17.672 9.328 1 96.56 54 ALA B O 1
ATOM 1648 N N . ALA B 1 55 ? 19.141 16.938 7.777 1 96.56 55 ALA B N 1
ATOM 1649 C CA . ALA B 1 55 ? 18.891 18.078 6.898 1 96.56 55 ALA B CA 1
ATOM 1650 C C . ALA B 1 55 ? 17.453 18.109 6.422 1 96.56 55 ALA B C 1
ATOM 1652 O O . ALA B 1 55 ? 16.812 19.172 6.398 1 96.56 55 ALA B O 1
ATOM 1653 N N . GLU B 1 56 ? 16.922 16.953 6.055 1 97.5 56 GLU B N 1
ATOM 1654 C CA . GLU B 1 56 ? 15.539 16.844 5.617 1 97.5 56 GLU B CA 1
ATOM 1655 C C . GLU B 1 56 ? 14.578 17.156 6.758 1 97.5 56 GLU B C 1
ATOM 1657 O O . GLU B 1 56 ? 13.531 17.766 6.543 1 97.5 56 GLU B O 1
ATOM 1662 N N . ALA B 1 57 ? 14.984 16.766 7.961 1 97.88 57 ALA B N 1
ATOM 1663 C CA . ALA B 1 57 ? 14.164 17.031 9.141 1 97.88 57 ALA B CA 1
ATOM 1664 C C . ALA B 1 57 ? 13.977 18.531 9.359 1 97.88 57 ALA B C 1
ATOM 1666 O O . ALA B 1 57 ? 12.883 18.969 9.719 1 97.88 57 ALA B O 1
ATOM 1667 N N . ILE B 1 58 ? 15.016 19.266 9.148 1 97.62 58 ILE B N 1
ATOM 1668 C CA . ILE B 1 58 ? 14.961 20.719 9.305 1 97.62 58 ILE B CA 1
ATOM 1669 C C . ILE B 1 58 ? 13.945 21.297 8.32 1 97.62 58 ILE B C 1
ATOM 1671 O O . ILE B 1 58 ? 13.117 22.125 8.703 1 97.62 58 ILE B O 1
ATOM 1675 N N . ARG B 1 59 ? 13.984 20.844 7.117 1 97.81 59 ARG B N 1
ATOM 1676 C CA . ARG B 1 59 ? 13.062 21.328 6.094 1 97.81 59 ARG B CA 1
ATOM 1677 C C . ARG B 1 59 ? 11.625 20.938 6.418 1 97.81 59 ARG B C 1
ATOM 1679 O O . ARG B 1 59 ? 10.695 21.703 6.203 1 97.81 59 ARG B O 1
ATOM 1686 N N . ILE B 1 60 ? 11.445 19.688 6.902 1 98.19 60 ILE B N 1
ATOM 1687 C CA . ILE B 1 60 ? 10.125 19.203 7.281 1 98.19 60 ILE B CA 1
ATOM 1688 C C . ILE B 1 60 ? 9.539 20.094 8.367 1 98.19 60 ILE B C 1
ATOM 1690 O O . ILE B 1 60 ? 8.414 20.578 8.242 1 98.19 60 ILE B O 1
ATOM 1694 N N . LYS B 1 61 ? 10.32 20.328 9.398 1 97.06 61 LYS B N 1
ATOM 1695 C CA . LYS B 1 61 ? 9.859 21.141 10.516 1 97.06 61 LYS B CA 1
ATOM 1696 C C . LYS B 1 61 ? 9.516 22.562 10.047 1 97.06 61 LYS B C 1
ATOM 1698 O O . LYS B 1 61 ? 8.578 23.172 10.555 1 97.06 61 LYS B O 1
ATOM 1703 N N . GLY B 1 62 ? 10.273 23.016 9.094 1 96.81 62 GLY B N 1
ATOM 1704 C CA . GLY B 1 62 ? 10.109 24.375 8.602 1 96.81 62 GLY B CA 1
ATOM 1705 C C . GLY B 1 62 ? 8.797 24.609 7.883 1 96.81 62 GLY B C 1
ATOM 1706 O O . GLY B 1 62 ? 8.32 25.734 7.785 1 96.81 62 GLY B O 1
ATOM 1707 N N . VAL B 1 63 ? 8.156 23.594 7.344 1 96.81 63 VAL B N 1
ATOM 1708 C CA . VAL B 1 63 ? 6.953 23.766 6.535 1 96.81 63 VAL B CA 1
ATOM 1709 C C . VAL B 1 63 ? 5.715 23.422 7.367 1 96.81 63 VAL B C 1
ATOM 1711 O O . VAL B 1 63 ? 4.586 23.703 6.949 1 96.81 63 VAL B O 1
ATOM 1714 N N . LEU B 1 64 ? 5.875 22.766 8.484 1 96.12 64 LEU B N 1
ATOM 1715 C CA . LEU B 1 64 ? 4.746 22.375 9.32 1 96.12 64 LEU B CA 1
ATOM 1716 C C . LEU B 1 64 ? 4.141 23.578 10.031 1 96.12 64 LEU B C 1
ATOM 1718 O O . LEU B 1 64 ? 4.863 24.406 10.594 1 96.12 64 LEU B O 1
ATOM 1722 N N . PRO B 1 65 ? 2.797 23.812 9.945 1 93.94 65 PRO B N 1
ATOM 1723 C CA . PRO B 1 65 ? 2.158 24.859 10.727 1 93.94 65 PRO B CA 1
ATOM 1724 C C . PRO B 1 65 ? 2.369 24.703 12.227 1 93.94 65 PRO B C 1
ATOM 1726 O O . PRO B 1 65 ? 2.557 23.578 12.711 1 93.94 65 PRO B O 1
ATOM 1729 N N . PRO B 1 66 ? 2.139 25.984 12.852 1 88.62 66 PRO B N 1
ATOM 1730 C CA . PRO B 1 66 ? 2.207 25.891 14.312 1 88.62 66 PRO B CA 1
ATOM 1731 C C . PRO B 1 66 ? 1.03 25.125 14.906 1 88.62 66 PRO B C 1
ATOM 1733 O O . PRO B 1 66 ? -0.087 25.203 14.391 1 88.62 66 PRO B O 1
ATOM 1736 N N . ARG B 1 67 ? 1.169 24.281 15.914 1 87.62 67 ARG B N 1
ATOM 1737 C CA . ARG B 1 67 ? 0.153 23.547 16.672 1 87.62 67 ARG B CA 1
ATOM 1738 C C . ARG B 1 67 ? -0.582 22.547 15.781 1 87.62 67 ARG B C 1
ATOM 1740 O O . ARG B 1 67 ? -1.802 22.406 15.883 1 87.62 67 ARG B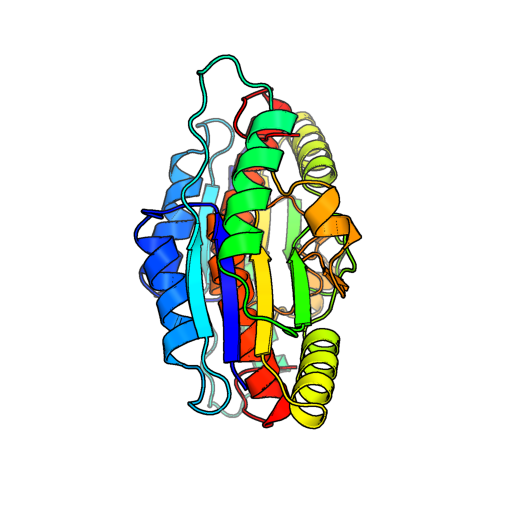 O 1
ATOM 1747 N N . CYS B 1 68 ? 0.001 21.953 14.914 1 94.94 68 CYS B N 1
ATOM 1748 C CA . CYS B 1 68 ? -0.565 20.906 14.055 1 94.94 68 CYS B CA 1
ATOM 1749 C C . CYS B 1 68 ? -0.284 19.531 14.625 1 94.94 68 CYS B C 1
ATOM 1751 O O . CYS B 1 68 ? 0.802 19.281 15.148 1 94.94 68 CYS B O 1
ATOM 1753 N N . ARG B 1 69 ? -1.31 18.656 14.586 1 97.69 69 ARG B N 1
ATOM 1754 C CA . ARG B 1 69 ? -1.096 17.25 14.93 1 97.69 69 ARG B CA 1
ATOM 1755 C C . ARG B 1 69 ? -0.154 16.594 13.93 1 97.69 69 ARG B C 1
ATOM 1757 O O . ARG B 1 69 ? -0.278 16.797 12.719 1 97.69 69 ARG B O 1
ATOM 1764 N N . THR B 1 70 ? 0.809 15.828 14.438 1 98.44 70 THR B N 1
ATOM 1765 C CA . THR B 1 70 ? 1.785 15.211 13.555 1 98.44 70 THR B CA 1
ATOM 1766 C C . THR B 1 70 ? 1.722 13.688 13.656 1 98.44 70 THR B C 1
ATOM 1768 O O . THR B 1 70 ? 1.694 13.133 14.758 1 98.44 70 THR B O 1
ATOM 1771 N N . VAL B 1 71 ? 1.616 13.055 12.508 1 98.69 71 VAL B N 1
ATOM 1772 C CA . VAL B 1 71 ? 1.66 11.609 12.383 1 98.69 71 VAL B CA 1
ATOM 1773 C C . VAL B 1 71 ? 2.844 11.195 11.508 1 98.69 71 VAL B C 1
ATOM 1775 O O . VAL B 1 71 ? 2.826 11.406 10.289 1 98.69 71 VAL B O 1
ATOM 1778 N N . ALA B 1 72 ? 3.898 10.633 12.094 1 98.81 72 ALA B N 1
ATOM 1779 C CA . ALA B 1 72 ? 5.059 10.164 11.344 1 98.81 72 ALA B CA 1
ATOM 1780 C C . ALA B 1 72 ? 4.801 8.781 10.742 1 98.81 72 ALA B C 1
ATOM 1782 O O . ALA B 1 72 ? 4.359 7.871 11.445 1 98.81 72 ALA B O 1
ATOM 1783 N N . MET B 1 73 ? 5.07 8.68 9.4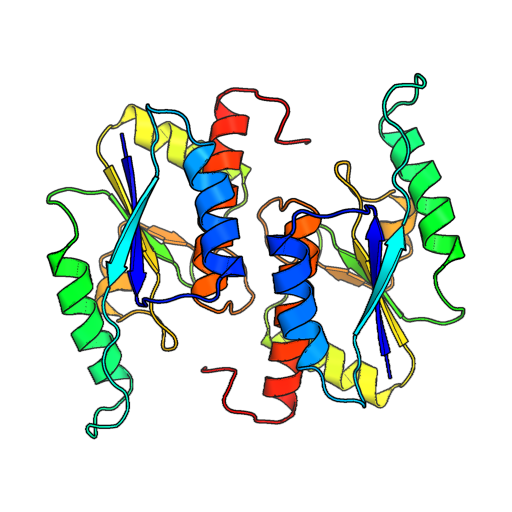77 1 98.31 73 MET B N 1
ATOM 1784 C CA . MET B 1 73 ? 4.945 7.387 8.82 1 98.31 73 MET B CA 1
ATOM 1785 C C . MET B 1 73 ? 6.234 6.582 8.953 1 98.31 73 MET B C 1
ATOM 1787 O O . MET B 1 73 ? 7.297 7.02 8.5 1 98.31 73 MET B O 1
ATOM 1791 N N . ASP B 1 74 ? 6.113 5.457 9.492 1 97.31 74 ASP B N 1
ATOM 1792 C CA . ASP B 1 74 ? 7.258 4.586 9.734 1 97.31 74 ASP B CA 1
ATOM 1793 C C . ASP B 1 74 ? 6.828 3.123 9.828 1 97.31 74 ASP B C 1
ATOM 1795 O O . ASP B 1 74 ? 5.859 2.797 10.516 1 97.31 74 ASP B O 1
ATOM 1799 N N . GLU B 1 75 ? 7.52 2.195 9.125 1 94.69 75 GLU B N 1
ATOM 1800 C CA . GLU B 1 75 ? 7.117 0.793 9.062 1 94.69 75 GLU B CA 1
ATOM 1801 C C . GLU B 1 75 ? 7.18 0.138 10.438 1 94.69 75 GLU B C 1
ATOM 1803 O O . GLU B 1 75 ? 6.613 -0.936 10.648 1 94.69 75 GLU B O 1
ATOM 1808 N N . HIS B 1 76 ? 7.812 0.797 11.43 1 94.81 76 HIS B N 1
ATOM 1809 C CA . HIS B 1 76 ? 7.918 0.245 12.773 1 94.81 76 HIS B CA 1
ATOM 1810 C C . HIS B 1 76 ? 6.871 0.855 13.703 1 94.81 76 HIS B C 1
ATOM 1812 O O . HIS B 1 76 ? 6.828 0.531 14.891 1 94.81 76 HIS B O 1
ATOM 1818 N N . GLY B 1 77 ? 6.066 1.721 13.172 1 97.19 77 GLY B N 1
ATOM 1819 C CA . GLY B 1 77 ? 5.012 2.338 13.961 1 97.19 77 GLY B CA 1
ATOM 1820 C C . GLY B 1 77 ? 3.824 1.422 14.195 1 97.19 77 GLY B C 1
ATOM 1821 O O . GLY B 1 77 ? 3.893 0.225 13.906 1 97.19 77 GLY B O 1
ATOM 1822 N N . LYS B 1 78 ? 2.787 1.985 14.766 1 97.38 78 LYS B N 1
ATOM 1823 C CA . LYS B 1 78 ? 1.542 1.261 15 1 97.38 78 LYS B CA 1
ATOM 1824 C C . LYS B 1 78 ? 0.876 0.874 13.68 1 97.38 78 LYS B C 1
ATOM 1826 O O . LYS B 1 78 ? 0.746 1.702 12.781 1 97.38 78 LYS B O 1
ATOM 1831 N N . GLN B 1 79 ? 0.514 -0.35 13.578 1 96.38 79 GLN B N 1
ATOM 1832 C CA . GLN B 1 79 ? -0.214 -0.819 12.406 1 96.38 79 GLN B CA 1
ATOM 1833 C C . GLN B 1 79 ? -1.712 -0.564 12.547 1 96.38 79 GLN B C 1
ATOM 1835 O O . GLN B 1 79 ? -2.398 -1.27 13.289 1 96.38 79 GLN B O 1
ATOM 1840 N N . TRP B 1 80 ? -2.234 0.349 11.812 1 94.5 80 TRP B N 1
ATOM 1841 C CA . TRP B 1 80 ? -3.65 0.69 11.914 1 94.5 80 TRP B CA 1
ATOM 1842 C C . TRP B 1 80 ? -4.469 -0.07 10.875 1 94.5 80 TRP B C 1
ATOM 1844 O O . TRP B 1 80 ? -4.016 -0.271 9.75 1 94.5 80 TRP B O 1
ATOM 1854 N N . THR B 1 81 ? -5.617 -0.46 11.32 1 97.38 81 THR B N 1
ATOM 1855 C CA . THR B 1 81 ? -6.652 -0.826 10.367 1 97.38 81 THR B CA 1
ATOM 1856 C C . THR B 1 81 ? -7.336 0.418 9.805 1 97.38 81 THR B C 1
ATOM 1858 O O . THR B 1 81 ? -7.207 1.509 10.367 1 97.38 81 THR B O 1
ATOM 1861 N N . THR B 1 82 ? -8.023 0.234 8.758 1 98 82 THR B N 1
ATOM 1862 C CA . THR B 1 82 ? -8.805 1.348 8.234 1 98 82 THR B CA 1
ATOM 1863 C C . THR B 1 82 ? -9.82 1.831 9.266 1 98 82 THR B C 1
ATOM 1865 O O . THR B 1 82 ? -10.055 3.035 9.398 1 98 82 THR B O 1
ATOM 1868 N N . GLY B 1 83 ? -10.406 0.89 9.984 1 97.5 83 GLY B N 1
ATOM 1869 C CA . GLY B 1 83 ? -11.32 1.266 11.047 1 97.5 83 GLY B CA 1
ATOM 1870 C C . GLY B 1 83 ? -10.672 2.137 12.109 1 97.5 83 GLY B C 1
ATOM 1871 O O . GLY B 1 83 ? -11.242 3.148 12.523 1 97.5 83 GLY B O 1
ATOM 1872 N N . LYS B 1 84 ? -9.539 1.735 12.547 1 97.94 84 LYS B N 1
ATOM 1873 C CA . LYS B 1 84 ? -8.82 2.518 13.547 1 97.94 84 LYS B CA 1
ATOM 1874 C C . LYS B 1 84 ? -8.461 3.9 13.008 1 97.94 84 LYS B C 1
ATOM 1876 O O . LYS B 1 84 ? -8.547 4.895 13.734 1 97.94 84 LYS B O 1
ATOM 1881 N N . LEU B 1 85 ? -8.023 3.99 11.766 1 98.12 85 LEU B N 1
ATOM 1882 C CA . LEU B 1 85 ? -7.75 5.273 11.125 1 98.12 85 LEU B CA 1
ATOM 1883 C C . LEU B 1 85 ? -9 6.152 11.125 1 98.12 85 LEU B C 1
ATOM 1885 O O . LEU B 1 85 ? -8.93 7.336 11.461 1 98.12 85 LEU B O 1
ATOM 1889 N N . ALA B 1 86 ? -10.086 5.562 10.789 1 98.12 86 ALA B N 1
ATOM 1890 C CA . ALA B 1 86 ? -11.352 6.293 10.773 1 98.12 86 ALA B CA 1
ATOM 1891 C C . ALA B 1 86 ? -11.703 6.828 12.156 1 98.12 86 ALA B C 1
ATOM 1893 O O . ALA B 1 86 ? -12.117 7.98 12.297 1 98.12 86 ALA B O 1
ATOM 1894 N N . ASP B 1 87 ? -11.539 5.977 13.141 1 98.06 87 ASP B N 1
ATOM 1895 C CA . ASP B 1 87 ? -11.789 6.395 14.516 1 98.06 87 ASP B CA 1
ATOM 1896 C C . ASP B 1 87 ? -10.906 7.574 14.906 1 98.06 87 ASP B C 1
ATOM 1898 O O . ASP B 1 87 ? -11.375 8.531 15.516 1 98.06 87 ASP B O 1
ATOM 1902 N N . SER B 1 88 ? -9.648 7.488 14.57 1 97.62 88 SER B N 1
ATOM 1903 C CA . SER B 1 88 ? -8.703 8.562 14.875 1 97.62 88 SER B CA 1
ATOM 1904 C C . SER B 1 88 ? -9.102 9.859 14.18 1 97.62 88 SER B C 1
ATOM 1906 O O . SER B 1 88 ? -9.102 10.922 14.797 1 97.62 88 SER B O 1
ATOM 1908 N N . ILE B 1 89 ? -9.43 9.758 12.945 1 97.19 89 ILE B N 1
ATOM 1909 C CA . ILE B 1 89 ? -9.82 10.922 12.172 1 97.19 89 ILE B CA 1
ATOM 1910 C C . ILE B 1 89 ? -11.062 11.562 12.781 1 97.19 89 ILE B C 1
ATOM 1912 O O . ILE B 1 89 ? -11.148 12.781 12.906 1 97.19 89 ILE B O 1
ATOM 1916 N N . ALA B 1 90 ? -12.016 10.703 13.141 1 97 90 ALA B N 1
ATOM 1917 C CA . ALA B 1 90 ? -13.227 11.219 13.773 1 97 90 ALA B CA 1
ATOM 1918 C C . ALA B 1 90 ? -12.883 12.016 15.031 1 97 90 ALA B C 1
ATOM 1920 O O . ALA B 1 90 ? -13.445 13.086 15.266 1 97 90 ALA B O 1
ATOM 1921 N N . GLU B 1 91 ? -12.023 11.477 15.766 1 96.81 91 GLU B N 1
ATOM 1922 C CA . GLU B 1 91 ? -11.578 12.156 16.984 1 96.81 91 GLU B CA 1
ATOM 1923 C C . GLU B 1 91 ? -10.883 13.477 16.656 1 96.81 91 GLU B C 1
ATOM 1925 O O . GLU B 1 91 ? -11.109 14.484 17.328 1 96.81 91 GLU B O 1
ATOM 1930 N N . TRP B 1 92 ? -9.992 13.422 15.648 1 95.38 92 TRP B N 1
ATOM 1931 C CA . TRP B 1 92 ? -9.281 14.625 15.234 1 95.38 92 TRP B CA 1
ATOM 1932 C C . TRP B 1 92 ? -10.258 15.711 14.781 1 95.38 92 TRP B C 1
ATOM 1934 O O . TRP B 1 92 ? -10.07 16.891 15.086 1 95.38 92 TRP B O 1
ATOM 1944 N N . MET B 1 93 ? -11.211 15.32 14.047 1 92.81 93 MET B N 1
ATOM 1945 C CA . MET B 1 93 ? -12.211 16.25 13.555 1 92.81 93 MET B CA 1
ATOM 1946 C C . MET B 1 93 ? -12.945 16.938 14.703 1 92.81 93 MET B C 1
ATOM 1948 O O . MET B 1 93 ? -13.242 18.125 14.641 1 92.81 93 MET B O 1
ATOM 1952 N N . LYS B 1 94 ? -13.258 16.25 15.766 1 94.06 94 LYS B N 1
ATOM 1953 C CA . LYS B 1 94 ? -13.922 16.797 16.938 1 94.06 94 LYS B CA 1
ATOM 1954 C C . LYS B 1 94 ? -13.039 17.812 17.641 1 94.06 94 LYS B C 1
ATOM 1956 O O . LYS B 1 94 ? -13.523 18.844 18.125 1 94.06 94 LYS B O 1
ATOM 1961 N N . LYS B 1 95 ? -11.805 17.516 17.719 1 93.44 95 LYS B N 1
ATOM 1962 C CA . LYS B 1 95 ? -10.852 18.359 18.438 1 93.44 95 LYS B CA 1
ATOM 1963 C C . LYS B 1 95 ? -10.484 19.594 17.609 1 93.44 95 LYS B C 1
ATOM 1965 O O . LYS B 1 95 ? -10.086 20.625 18.156 1 93.44 95 LYS B O 1
ATOM 1970 N N . GLY B 1 96 ? -10.586 19.453 16.281 1 91.94 96 GLY B N 1
ATOM 1971 C CA . GLY B 1 96 ? -10.203 20.516 15.375 1 91.94 96 GLY B CA 1
ATOM 1972 C C . GLY B 1 96 ? -8.703 20.562 15.117 1 91.94 96 GLY B C 1
ATOM 1973 O O . GLY B 1 96 ? -7.949 19.766 15.672 1 91.94 96 GLY B O 1
ATOM 1974 N N . GLY B 1 97 ? -8.281 21.438 14.156 1 93.5 97 GLY B N 1
ATOM 1975 C CA . GLY B 1 97 ? -6.871 21.594 13.82 1 93.5 97 GLY B CA 1
ATOM 1976 C C . GLY B 1 97 ? -6.445 20.75 12.633 1 93.5 97 GLY B C 1
ATOM 1977 O O . GLY B 1 97 ? -7.141 19.797 12.266 1 93.5 97 GLY B O 1
ATOM 1978 N N . ASP B 1 98 ? -5.324 21.047 12.125 1 96 98 ASP B N 1
ATOM 1979 C CA . ASP B 1 98 ? -4.781 20.328 10.977 1 96 98 ASP B CA 1
ATOM 1980 C C . ASP B 1 98 ? -3.932 19.141 11.422 1 96 98 ASP B C 1
ATOM 1982 O O . ASP B 1 98 ? -3.428 19.125 12.547 1 96 98 ASP B O 1
ATOM 1986 N N . THR B 1 99 ? -3.926 18.188 10.656 1 98.06 99 THR B N 1
ATOM 1987 C CA . THR B 1 99 ? -3.086 17.016 10.867 1 98.06 99 THR B CA 1
ATOM 1988 C C . THR B 1 99 ? -2.061 16.875 9.75 1 98.06 99 THR B C 1
ATOM 1990 O O . THR B 1 99 ? -2.41 16.922 8.57 1 98.06 99 THR B O 1
ATOM 1993 N N . ALA B 1 100 ? -0.806 16.75 10.102 1 98.62 100 ALA B N 1
ATOM 1994 C CA . ALA B 1 100 ? 0.275 16.547 9.141 1 98.62 100 ALA B CA 1
ATOM 1995 C C . ALA B 1 100 ? 0.782 15.109 9.18 1 98.62 100 ALA B C 1
ATOM 1997 O O . ALA B 1 100 ? 1.174 14.609 10.234 1 98.62 100 ALA B O 1
ATOM 1998 N N . PHE B 1 101 ? 0.695 14.484 8.062 1 98.81 101 PHE B N 1
ATOM 1999 C CA . PHE B 1 101 ? 1.323 13.188 7.859 1 98.81 101 PHE B CA 1
ATOM 2000 C C . PHE B 1 101 ? 2.711 13.344 7.25 1 98.81 101 PHE B C 1
ATOM 2002 O O . PHE B 1 101 ? 2.857 13.922 6.172 1 98.81 101 PHE B O 1
ATOM 2009 N N . ILE B 1 102 ? 3.729 12.781 7.941 1 98.88 102 ILE B N 1
ATOM 2010 C CA . ILE B 1 102 ? 5.109 13.047 7.555 1 98.88 102 ILE B CA 1
ATOM 2011 C C . ILE B 1 102 ? 5.723 11.797 6.926 1 98.88 102 ILE B C 1
ATOM 2013 O O . ILE B 1 102 ? 5.789 10.742 7.562 1 98.88 102 ILE B O 1
ATOM 2017 N N . ILE B 1 103 ? 6.125 11.93 5.703 1 98.62 103 ILE B N 1
ATOM 2018 C CA . ILE B 1 103 ? 6.707 10.844 4.926 1 98.62 103 ILE B CA 1
ATOM 2019 C C . ILE B 1 103 ? 8.172 11.148 4.617 1 98.62 103 ILE B C 1
ATOM 2021 O O . ILE B 1 103 ? 8.477 12.156 3.975 1 98.62 103 ILE B O 1
ATOM 2025 N N . GLY B 1 104 ? 9.055 10.336 5.035 1 97.75 104 GLY B N 1
ATOM 2026 C CA . GLY B 1 104 ? 10.477 10.508 4.793 1 97.75 104 GLY B CA 1
ATOM 2027 C C . GLY B 1 104 ? 10.883 10.203 3.363 1 97.75 104 GLY B C 1
ATOM 2028 O O . GLY B 1 104 ? 10.07 9.742 2.566 1 97.75 104 GLY B O 1
ATOM 2029 N N . GLY B 1 105 ? 12.102 10.5 3.064 1 94.88 105 GLY B N 1
ATOM 2030 C CA . GLY B 1 105 ? 12.656 10.156 1.767 1 94.88 105 GLY B CA 1
ATOM 2031 C C . GLY B 1 105 ? 13.102 8.703 1.679 1 94.88 105 GLY B C 1
ATOM 2032 O O . GLY B 1 105 ? 12.617 7.855 2.43 1 94.88 105 GLY B O 1
ATOM 2033 N N . ALA B 1 106 ? 13.969 8.414 0.733 1 90.69 106 ALA B N 1
ATOM 2034 C CA . ALA B 1 106 ? 14.43 7.059 0.454 1 90.69 106 ALA B CA 1
ATOM 2035 C C . ALA B 1 106 ? 15.141 6.457 1.666 1 90.69 106 ALA B C 1
ATOM 2037 O O . ALA B 1 106 ? 15.125 5.242 1.861 1 90.69 106 ALA B O 1
ATOM 2038 N N . ASP B 1 107 ? 15.625 7.34 2.527 1 92.62 107 ASP B N 1
ATOM 2039 C CA . ASP B 1 107 ? 16.406 6.855 3.658 1 92.62 107 ASP B CA 1
ATOM 2040 C C . ASP B 1 107 ? 15.602 6.918 4.953 1 92.62 107 ASP B C 1
ATOM 2042 O O . ASP B 1 107 ? 16.125 6.637 6.031 1 92.62 107 ASP B O 1
ATOM 2046 N N . GLY B 1 108 ? 14.391 7.301 4.836 1 95.19 108 GLY B N 1
ATOM 2047 C CA . GLY B 1 108 ? 13.523 7.32 6.004 1 95.19 108 GLY B CA 1
ATOM 2048 C C . GLY B 1 108 ? 13.555 8.641 6.75 1 95.19 108 GLY B C 1
ATOM 2049 O O . GLY B 1 108 ? 14.094 9.633 6.25 1 95.19 108 GLY B O 1
ATOM 2050 N N . LEU B 1 109 ? 12.969 8.664 7.891 1 97.62 109 LEU B N 1
ATOM 2051 C CA . LEU B 1 109 ? 12.812 9.875 8.688 1 97.62 109 LEU B CA 1
ATOM 2052 C C . LEU B 1 109 ? 13.914 9.984 9.734 1 97.62 109 LEU B C 1
ATOM 2054 O O . LEU B 1 109 ? 14.375 8.969 10.266 1 97.62 109 LEU B O 1
ATOM 2058 N N . ASP B 1 110 ? 14.273 11.203 10.016 1 97.12 110 ASP B N 1
ATOM 2059 C CA . ASP B 1 110 ? 15.133 11.477 11.164 1 97.12 110 ASP B CA 1
ATOM 2060 C C . ASP B 1 110 ? 14.461 11.055 12.469 1 97.12 110 ASP B C 1
ATOM 2062 O O . ASP B 1 110 ? 13.258 11.258 12.648 1 97.12 110 ASP B O 1
ATOM 2066 N N . ALA B 1 111 ? 15.281 10.57 13.414 1 96.56 111 ALA B N 1
ATOM 2067 C CA . ALA B 1 111 ? 14.773 10.086 14.688 1 96.56 111 ALA B CA 1
ATOM 2068 C C . ALA B 1 111 ? 14.039 11.188 15.445 1 96.56 111 ALA B C 1
ATOM 2070 O O . ALA B 1 111 ? 13.062 10.93 16.156 1 96.56 111 ALA B O 1
ATOM 2071 N N . HIS B 1 112 ? 14.516 12.375 15.367 1 96.44 112 HIS B N 1
ATOM 2072 C CA . HIS B 1 112 ? 13.891 13.484 16.078 1 96.44 112 HIS B CA 1
ATOM 2073 C C . HIS B 1 112 ? 12.453 13.703 15.617 1 96.44 112 HIS B C 1
ATOM 2075 O O . HIS B 1 112 ? 11.578 13.992 16.422 1 96.44 112 HIS B O 1
ATOM 2081 N N . ILE B 1 113 ? 12.195 13.547 14.289 1 97.56 113 ILE B N 1
ATOM 2082 C CA . ILE B 1 113 ? 10.844 13.68 13.75 1 97.56 113 ILE B CA 1
ATOM 2083 C C . ILE B 1 113 ? 9.961 12.562 14.305 1 97.56 113 ILE B C 1
ATOM 2085 O O . ILE B 1 113 ? 8.852 12.82 14.789 1 97.56 113 ILE B O 1
ATOM 2089 N N . ARG B 1 114 ? 10.43 11.367 14.219 1 97.12 114 ARG B N 1
ATOM 2090 C CA . ARG B 1 114 ? 9.688 10.211 14.703 1 97.12 114 ARG B CA 1
ATOM 2091 C C . ARG B 1 114 ? 9.375 10.336 16.188 1 97.12 114 ARG B C 1
ATOM 2093 O O . ARG B 1 114 ? 8.242 10.094 16.609 1 97.12 114 ARG B O 1
ATOM 2100 N N . ASN B 1 115 ? 10.375 10.773 16.984 1 97 115 ASN B N 1
ATOM 2101 C CA . ASN B 1 115 ? 10.258 10.82 18.438 1 97 115 ASN B CA 1
ATOM 2102 C C . ASN B 1 115 ? 9.367 11.969 18.891 1 97 115 ASN B C 1
ATOM 2104 O O . ASN B 1 115 ? 8.758 11.898 19.969 1 97 115 ASN B O 1
ATOM 2108 N N . SER B 1 116 ? 9.289 12.977 18.156 1 96.44 116 SER B N 1
ATOM 2109 C CA . SER B 1 116 ? 8.523 14.156 18.562 1 96.44 116 SER B CA 1
ATOM 2110 C C . SER B 1 116 ? 7.109 14.117 18 1 96.44 116 SER B C 1
ATOM 2112 O O . SER B 1 116 ? 6.266 14.93 18.375 1 96.44 116 SER B O 1
ATOM 2114 N N . ALA B 1 117 ? 6.797 13.188 17.078 1 98.06 117 ALA B N 1
ATOM 2115 C CA . ALA B 1 117 ? 5.48 13.102 16.453 1 98.06 117 ALA B CA 1
ATOM 2116 C C . ALA B 1 117 ? 4.414 12.711 17.469 1 98.06 117 ALA B C 1
ATOM 2118 O O . ALA B 1 117 ? 4.695 11.969 18.422 1 98.06 117 ALA B O 1
ATOM 2119 N N . ASP B 1 118 ? 3.188 13.188 17.312 1 97.81 118 ASP B N 1
ATOM 2120 C CA . ASP B 1 118 ? 2.074 12.797 18.172 1 97.81 118 ASP B CA 1
ATOM 2121 C C . ASP B 1 118 ? 1.768 11.305 18.031 1 97.81 118 ASP B C 1
ATOM 2123 O O . ASP B 1 118 ? 1.353 10.656 19 1 97.81 118 ASP B O 1
ATOM 2127 N N . GLU B 1 119 ? 1.875 10.766 16.828 1 97.75 119 GLU B N 1
ATOM 2128 C CA . GLU B 1 119 ? 1.708 9.344 16.516 1 97.75 119 GLU B CA 1
ATOM 2129 C C . GLU B 1 119 ? 2.764 8.875 15.516 1 97.75 119 GLU B C 1
ATOM 2131 O O . GLU B 1 119 ? 3.217 9.656 14.672 1 97.75 119 GLU B O 1
ATOM 2136 N N . VAL B 1 120 ? 3.195 7.676 15.672 1 98.56 120 VAL B N 1
ATOM 2137 C CA . VAL B 1 120 ? 3.998 6.984 14.672 1 98.56 120 VAL B CA 1
ATOM 2138 C C . VAL B 1 120 ? 3.223 5.789 14.125 1 98.56 120 VAL B C 1
ATOM 2140 O O . VAL B 1 120 ? 2.871 4.875 14.867 1 98.56 120 VAL B O 1
ATOM 2143 N N . VAL B 1 121 ? 2.955 5.824 12.836 1 98.44 121 VAL B N 1
ATOM 2144 C CA . VAL B 1 121 ? 2.027 4.863 12.242 1 98.44 121 VAL B CA 1
ATOM 2145 C C . VAL B 1 121 ? 2.68 4.191 11.039 1 98.44 121 VAL B C 1
ATOM 2147 O O . VAL B 1 121 ? 3.377 4.84 10.258 1 98.44 121 VAL B O 1
ATOM 2150 N N . ALA B 1 122 ? 2.512 2.92 10.977 1 97.81 122 ALA B N 1
ATOM 2151 C CA . ALA B 1 122 ? 2.908 2.15 9.797 1 97.81 122 ALA B CA 1
ATOM 2152 C C . ALA B 1 122 ? 1.705 1.853 8.906 1 97.81 122 ALA B C 1
ATOM 2154 O O . ALA B 1 122 ? 0.671 1.383 9.391 1 97.81 122 ALA B O 1
ATOM 2155 N N . LEU B 1 123 ? 1.825 2.135 7.621 1 97.88 123 LEU B N 1
ATOM 2156 C CA . LEU B 1 123 ? 0.773 1.763 6.68 1 97.88 123 LEU B CA 1
ATOM 2157 C C . LEU B 1 123 ? 0.819 0.269 6.375 1 97.88 123 LEU B C 1
ATOM 2159 O O . LEU B 1 123 ? -0.156 -0.297 5.875 1 97.88 123 LEU B O 1
ATOM 2163 N N . SER B 1 124 ? 1.911 -0.359 6.598 1 98 124 SER B N 1
ATOM 2164 C CA . SER B 1 124 ? 2.168 -1.784 6.41 1 98 124 SER B CA 1
ATOM 2165 C C . SER B 1 124 ? 3.424 -2.223 7.156 1 98 124 SER B C 1
ATOM 2167 O O . SER B 1 124 ? 4.273 -1.394 7.492 1 98 124 SER B O 1
ATOM 2169 N N . ALA B 1 125 ? 3.496 -3.504 7.426 1 97.25 125 ALA B N 1
ATOM 2170 C CA . ALA B 1 125 ? 4.746 -4.051 7.945 1 97.25 125 ALA B CA 1
ATOM 2171 C C . ALA B 1 125 ? 5.812 -4.117 6.855 1 97.25 125 ALA B C 1
ATOM 2173 O O . ALA B 1 125 ? 7 -4.289 7.148 1 97.25 125 ALA B O 1
ATOM 2174 N N . LEU B 1 126 ? 5.422 -4.039 5.633 1 97.81 126 LEU B N 1
ATOM 2175 C CA . LEU B 1 126 ? 6.324 -4.016 4.488 1 97.81 126 LEU B CA 1
ATOM 2176 C C . LEU B 1 126 ? 7.066 -2.684 4.41 1 97.81 126 LEU B C 1
ATOM 2178 O O . LEU B 1 126 ? 6.516 -1.64 4.758 1 97.81 126 LEU B O 1
ATOM 2182 N N . THR B 1 127 ? 8.242 -2.691 3.955 1 97.25 127 THR B N 1
ATOM 2183 C CA . THR B 1 127 ? 8.945 -1.466 3.605 1 97.25 127 THR B CA 1
ATOM 2184 C C . THR B 1 127 ? 8.477 -0.935 2.256 1 97.25 127 THR B C 1
ATOM 2186 O O . THR B 1 127 ? 8.625 -1.607 1.232 1 97.25 127 THR B O 1
ATOM 2189 N N . LEU B 1 128 ? 7.949 0.23 2.273 1 97.38 128 LEU B N 1
ATOM 2190 C CA . LEU B 1 128 ? 7.375 0.798 1.06 1 97.38 128 LEU B CA 1
ATOM 2191 C C . LEU B 1 128 ? 8.227 1.955 0.546 1 97.38 128 LEU B C 1
ATOM 2193 O O . LEU B 1 128 ? 8.758 2.736 1.336 1 97.38 128 LEU B O 1
ATOM 2197 N N . PRO B 1 129 ? 8.375 2.08 -0.77 1 97.12 129 PRO B N 1
ATOM 2198 C CA . PRO B 1 129 ? 8.984 3.32 -1.259 1 97.12 129 PRO B CA 1
ATOM 2199 C C . PRO B 1 129 ? 8.141 4.555 -0.948 1 97.12 129 PRO B C 1
ATOM 2201 O O . PRO B 1 129 ? 6.906 4.48 -0.949 1 97.12 129 PRO B O 1
ATOM 2204 N N . HIS B 1 130 ? 8.727 5.652 -0.77 1 97.31 130 HIS B N 1
ATOM 2205 C CA . HIS B 1 130 ? 8.047 6.844 -0.278 1 97.31 130 HIS B CA 1
ATOM 2206 C C . HIS B 1 130 ? 6.996 7.328 -1.271 1 97.31 130 HIS B C 1
ATOM 2208 O O . HIS B 1 130 ? 5.977 7.898 -0.873 1 97.31 130 HIS B O 1
ATOM 2214 N N . GLY B 1 131 ? 7.199 7.09 -2.578 1 97.19 131 GLY B N 1
ATOM 2215 C CA . GLY B 1 131 ? 6.16 7.43 -3.535 1 97.19 131 GLY B CA 1
ATOM 2216 C C . GLY B 1 131 ? 4.875 6.656 -3.322 1 97.19 131 GLY B C 1
ATOM 2217 O O . GLY B 1 131 ? 3.783 7.23 -3.354 1 97.19 131 GLY B O 1
ATOM 2218 N N . LEU B 1 132 ? 4.992 5.406 -3.129 1 98 132 LEU B N 1
ATOM 2219 C CA . LEU B 1 132 ? 3.836 4.543 -2.914 1 98 132 LEU B CA 1
ATOM 2220 C C . LEU B 1 132 ? 3.133 4.898 -1.608 1 98 132 LEU B C 1
ATOM 2222 O O . LEU B 1 132 ? 1.906 4.805 -1.514 1 98 132 LEU B O 1
ATOM 2226 N N . VAL B 1 133 ? 3.867 5.309 -0.616 1 98.5 133 VAL B N 1
ATOM 2227 C CA . VAL B 1 133 ? 3.297 5.719 0.663 1 98.5 133 VAL B CA 1
ATOM 2228 C C . VAL B 1 133 ? 2.324 6.875 0.447 1 98.5 133 VAL B C 1
ATOM 2230 O O . VAL B 1 133 ? 1.25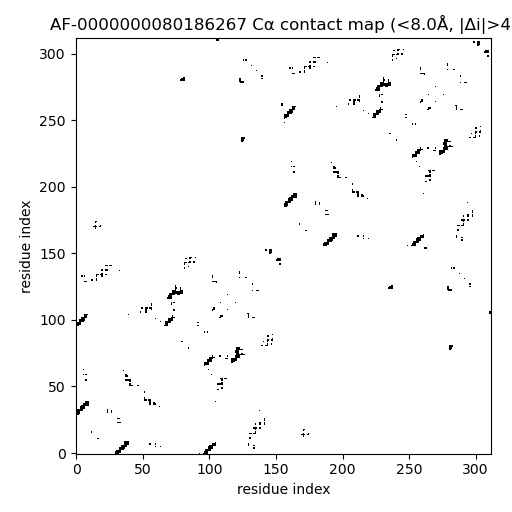2 6.918 1.057 1 98.5 133 VAL B O 1
ATOM 2233 N N . ARG B 1 134 ? 2.678 7.844 -0.427 1 98.69 134 ARG B N 1
ATOM 2234 C CA . ARG B 1 134 ? 1.803 8.969 -0.731 1 98.69 134 ARG B CA 1
ATOM 2235 C C . ARG B 1 134 ? 0.449 8.492 -1.244 1 98.69 134 ARG B C 1
ATOM 2237 O O . ARG B 1 134 ? -0.596 8.945 -0.773 1 98.69 134 ARG B O 1
ATOM 2244 N N . VAL B 1 135 ? 0.529 7.555 -2.17 1 98.81 135 VAL B N 1
ATOM 2245 C CA . VAL B 1 135 ? -0.684 7.055 -2.809 1 98.81 135 VAL B CA 1
ATOM 2246 C C . VAL B 1 135 ? -1.532 6.301 -1.785 1 98.81 135 VAL B C 1
ATOM 2248 O O . VAL B 1 135 ? -2.736 6.547 -1.668 1 98.81 135 VAL B O 1
ATOM 2251 N N . LEU B 1 136 ? -0.898 5.43 -1.04 1 98.69 136 LEU B N 1
ATOM 2252 C CA . LEU B 1 136 ? -1.583 4.605 -0.05 1 98.69 136 LEU B CA 1
ATOM 2253 C C . LEU B 1 136 ? -2.238 5.473 1.02 1 98.69 136 LEU B C 1
ATOM 2255 O O . LEU B 1 136 ? -3.387 5.238 1.399 1 98.69 136 LEU B O 1
ATOM 2259 N N . LEU B 1 137 ? -1.495 6.441 1.458 1 98.81 137 LEU B N 1
ATOM 2260 C CA . LEU B 1 137 ? -2.014 7.328 2.492 1 98.81 137 LEU B CA 1
ATOM 2261 C C . LEU B 1 137 ? -3.232 8.094 1.99 1 98.81 137 LEU B C 1
ATOM 2263 O O . LEU B 1 137 ? -4.254 8.164 2.678 1 98.81 137 LEU B O 1
ATOM 2267 N N . ALA B 1 138 ? -3.131 8.672 0.796 1 98.75 138 ALA B N 1
ATOM 2268 C CA . ALA B 1 138 ? -4.254 9.414 0.229 1 98.75 138 ALA B CA 1
ATOM 2269 C C . ALA B 1 138 ? -5.484 8.523 0.088 1 98.75 138 ALA B C 1
ATOM 2271 O O . ALA B 1 138 ? -6.598 8.938 0.43 1 98.75 138 ALA B O 1
ATOM 2272 N N . GLU B 1 139 ? -5.305 7.336 -0.415 1 98.62 139 GLU B N 1
ATOM 2273 C CA . GLU B 1 139 ? -6.398 6.383 -0.547 1 98.62 139 GLU B CA 1
ATOM 2274 C C . GLU B 1 139 ? -7.039 6.082 0.806 1 98.62 139 GLU B C 1
ATOM 2276 O O . GLU B 1 139 ? -8.266 6.062 0.929 1 98.62 139 GLU B O 1
ATOM 2281 N N . GLN B 1 140 ? -6.285 5.887 1.822 1 98.62 140 GLN B N 1
ATOM 2282 C CA . GLN B 1 140 ? -6.809 5.465 3.117 1 98.62 140 GLN B CA 1
ATOM 2283 C C . GLN B 1 140 ? -7.492 6.621 3.838 1 98.62 140 GLN B C 1
ATOM 2285 O O . GLN B 1 140 ? -8.469 6.418 4.562 1 98.62 140 GLN B O 1
ATOM 2290 N N . LEU B 1 141 ? -6.891 7.84 3.676 1 98.56 141 LEU B N 1
ATOM 2291 C CA . LEU B 1 141 ? -7.59 9 4.223 1 98.56 141 LEU B CA 1
ATOM 2292 C C . LEU B 1 141 ? -8.977 9.141 3.6 1 98.56 141 LEU B C 1
ATOM 2294 O O . LEU B 1 141 ? -9.961 9.367 4.309 1 98.56 141 LEU B O 1
ATOM 2298 N N . TYR B 1 142 ? -9 8.969 2.307 1 98.31 142 TYR B N 1
ATOM 2299 C CA . TYR B 1 142 ? -10.281 9.008 1.618 1 98.31 142 TYR B CA 1
ATOM 2300 C C . TYR B 1 142 ? -11.203 7.895 2.115 1 98.31 142 TYR B C 1
ATOM 2302 O O . TYR B 1 142 ? -12.352 8.148 2.475 1 98.31 142 TYR B O 1
ATOM 2310 N N . ARG B 1 143 ? -10.75 6.707 2.182 1 98.12 143 ARG B N 1
ATOM 2311 C CA . ARG B 1 143 ? -11.539 5.555 2.604 1 98.12 143 ARG B CA 1
ATOM 2312 C C . ARG B 1 143 ? -12.047 5.73 4.031 1 98.12 143 ARG B C 1
ATOM 2314 O O . ARG B 1 143 ? -13.203 5.422 4.328 1 98.12 143 ARG B O 1
ATOM 2321 N N . ALA B 1 144 ? -11.195 6.164 4.852 1 97.81 144 ALA B N 1
ATOM 2322 C CA . ALA B 1 144 ? -11.594 6.387 6.238 1 97.81 144 ALA B CA 1
ATOM 2323 C C . ALA B 1 144 ? -12.727 7.398 6.328 1 97.81 144 ALA B C 1
ATOM 2325 O O . ALA B 1 144 ? -13.672 7.215 7.105 1 97.81 144 ALA B O 1
ATOM 2326 N N . LEU B 1 145 ? -12.594 8.422 5.562 1 97.06 145 LEU B N 1
ATOM 2327 C CA . LEU B 1 145 ? -13.633 9.445 5.574 1 97.06 145 LEU B CA 1
ATOM 2328 C C . LEU B 1 145 ? -14.953 8.875 5.047 1 97.06 145 LEU B C 1
ATOM 2330 O O . LEU B 1 145 ? -16.016 9.211 5.559 1 97.06 145 LEU B O 1
ATOM 2334 N N . THR B 1 146 ? -14.852 8.039 3.977 1 96.81 146 THR B N 1
ATOM 2335 C CA . THR B 1 146 ? -16.062 7.414 3.449 1 96.81 146 THR B CA 1
ATOM 2336 C C . THR B 1 146 ? -16.688 6.492 4.488 1 96.81 146 THR B C 1
ATOM 2338 O O . THR B 1 146 ? -17.906 6.391 4.574 1 96.81 146 THR B O 1
ATOM 2341 N N . LEU B 1 147 ? -15.922 5.836 5.266 1 96.25 147 LEU B N 1
ATOM 2342 C CA . LEU B 1 147 ? -16.406 5 6.352 1 96.25 147 LEU B CA 1
ATOM 2343 C C . LEU B 1 147 ? -17.156 5.836 7.395 1 96.25 147 LEU B C 1
ATOM 2345 O O . LEU B 1 147 ? -18.234 5.469 7.832 1 96.25 147 LEU B O 1
ATOM 2349 N N . ILE B 1 148 ? -16.578 6.938 7.777 1 96.06 148 ILE B N 1
ATOM 2350 C CA . ILE B 1 148 ? -17.141 7.836 8.773 1 96.06 148 ILE B CA 1
ATOM 2351 C C . ILE B 1 148 ? -18.5 8.344 8.289 1 96.06 148 ILE B C 1
ATOM 2353 O O . ILE B 1 148 ? -19.438 8.445 9.078 1 96.06 148 ILE B O 1
ATOM 2357 N N . LYS B 1 149 ? -18.578 8.578 6.984 1 94.81 149 LYS B N 1
ATOM 2358 C CA . LYS B 1 149 ? -19.781 9.195 6.426 1 94.81 149 LYS B CA 1
ATOM 2359 C C . LYS B 1 149 ? -20.797 8.141 5.992 1 94.81 149 LYS B C 1
ATOM 2361 O O . LYS B 1 149 ? -21.875 8.477 5.508 1 94.81 149 LYS B O 1
ATOM 2366 N N . GLY B 1 150 ? -20.438 6.898 6.074 1 92.81 150 GLY B N 1
ATOM 2367 C CA . GLY B 1 150 ? -21.344 5.828 5.688 1 92.81 150 GLY B CA 1
ATOM 2368 C C . GLY B 1 150 ? -21.469 5.664 4.184 1 92.81 150 GLY B C 1
ATOM 2369 O O . GLY B 1 150 ? -22.5 5.199 3.689 1 92.81 150 GLY B O 1
ATOM 2370 N N . HIS B 1 151 ? -20.562 6.129 3.447 1 89.94 151 HIS B N 1
ATOM 2371 C CA . HIS B 1 151 ? -20.5 5.969 1.999 1 89.94 151 HIS B CA 1
ATOM 2372 C C . HIS B 1 151 ? -20.172 4.531 1.617 1 89.94 151 HIS B C 1
ATOM 2374 O O . HIS B 1 151 ? -19.328 3.893 2.26 1 89.94 151 HIS B O 1
ATOM 2380 N N . PRO B 1 152 ? -20.75 3.98 0.56 1 87.19 152 PRO B N 1
ATOM 2381 C CA . PRO B 1 152 ? -20.578 2.576 0.187 1 87.19 152 PRO B CA 1
ATOM 2382 C C . PRO B 1 152 ? -19.188 2.283 -0.396 1 87.19 152 PRO B C 1
ATOM 2384 O O . PRO B 1 152 ? -18.891 1.137 -0.737 1 87.19 152 PRO B O 1
ATOM 2387 N N . TYR B 1 153 ? -18.359 3.137 -0.455 1 86.75 153 TYR B N 1
ATOM 2388 C CA . TYR B 1 153 ? -17.016 2.893 -0.972 1 86.75 153 TYR B CA 1
ATOM 2389 C C . TYR B 1 153 ? -16.328 1.791 -0.183 1 86.75 153 TYR B C 1
ATOM 2391 O O . TYR B 1 153 ? -15.664 0.922 -0.764 1 86.75 153 TYR B O 1
ATOM 2399 N N . HIS B 1 154 ? -16.375 1.971 1.123 1 77.88 154 HIS B N 1
ATOM 2400 C CA . HIS B 1 154 ? -15.781 0.931 1.955 1 77.88 154 HIS B CA 1
ATOM 2401 C C . HIS B 1 154 ? -16.703 -0.283 2.059 1 77.88 154 HIS B C 1
ATOM 2403 O O . HIS B 1 154 ? -17.812 -0.179 2.566 1 77.88 154 HIS B O 1
ATOM 2409 N N . ARG B 1 155 ? -16.344 -1.323 1.33 1 68.19 155 ARG B N 1
ATOM 2410 C CA . ARG B 1 155 ? -17.172 -2.525 1.349 1 68.19 155 ARG B CA 1
ATOM 2411 C C . ARG B 1 155 ? -16.75 -3.473 2.461 1 68.19 155 ARG B C 1
ATOM 2413 O O . ARG B 1 155 ? -15.547 -3.738 2.627 1 68.19 155 ARG B O 1
ATOM 2420 N N . VAL B 1 156 ? -17.406 -3.396 3.691 1 54.94 156 VAL B N 1
ATOM 2421 C CA . VAL B 1 156 ? -17.078 -4.309 4.781 1 54.94 156 VAL B CA 1
ATOM 2422 C C . VAL B 1 156 ? -17.344 -5.75 4.348 1 54.94 156 VAL B C 1
ATOM 2424 O O . VAL B 1 156 ? -18.25 -6 3.539 1 54.94 156 VAL B O 1
#

InterPro domains:
  IPR003742 RNA methyltransferase RlmH [MF_00658] (1-155)
  IPR003742 RNA methyltransferase RlmH [PF02590] (1-154)
  IPR003742 RNA methyltransferase RlmH [PIRSF004505] (1-155)
  IPR003742 RNA methyltransferase RlmH [PTHR33603] (1-155)
  IPR003742 RNA methyltransferase RlmH [cd18081] (5-155)
  IPR029026 tRNA (guanine-N1-)-methyltransferase, N-terminal [G3DSA:3.40.1280.10] (2-156)
  IPR029028 Alpha/beta knot methyltransferases [SSF75217] (1-154)

pLDDT: mean 95.17, std 6.17, range [54.94, 98.88]

Radius of gyration: 19.77 Å; Cα contacts (8 Å, |Δi|>4): 572; chains: 2; bounding box: 60×54×36 Å

Solvent-accessible surface area (backbone atoms only — not comparable to full-atom values): 16574 Å² total; per-residue (Å²): 82,41,36,34,41,38,28,35,42,71,89,63,60,66,36,43,52,48,45,24,48,57,30,38,68,67,35,51,83,69,52,31,61,44,81,43,69,32,76,63,63,78,84,74,80,76,62,50,71,68,55,40,22,47,57,36,43,53,56,53,60,69,69,54,64,86,90,45,47,33,34,24,54,35,54,84,32,49,74,43,34,44,66,56,49,25,53,50,49,53,52,42,62,73,73,49,60,37,38,34,36,38,37,29,38,88,86,39,66,27,65,67,57,52,72,67,30,79,38,47,33,9,78,20,55,32,80,69,58,48,61,58,47,50,28,52,49,32,45,48,56,40,44,19,51,28,50,73,71,66,40,75,80,56,64,128,83,42,36,34,40,38,29,36,42,70,87,64,59,66,34,43,51,47,44,24,48,57,29,40,68,68,33,51,83,69,53,31,61,43,81,43,69,32,77,63,62,79,85,72,80,76,62,52,71,66,54,40,21,47,57,35,43,54,56,52,61,69,71,54,65,87,88,45,47,34,35,24,55,36,54,84,32,50,75,42,32,42,66,55,49,26,52,50,49,53,52,42,61,73,72,50,59,39,36,34,37,38,38,28,38,86,86,38,66,27,65,68,58,52,71,68,28,78,38,47,34,9,78,21,55,32,80,69,59,46,59,57,47,49,27,53,49,32,44,47,56,39,44,19,52,29,50,75,71,66,38,78,80,54,67,128